Protein 3K6R (pdb70)

CATH classification: 3.30.300.110 (+1 more: 3.40.50.150)

Foldseek 3Di:
DLVVLLVVCCVPDDVVCSVQADPDWADFALETAGEGVVCVVCQLVSVVSCCVVVVHQFYAYDCRHGRHHDQQWGWGAAPNATQTDRNVPFDGPLLNVQLVCLPPAAQAFEEEECCQLNSNNLSCCQSRVHQYEYEHADPRSQVNNVVRCVVSVRPVRYYDHPLQPPPAFQGGQEYEDDADPQLVCLVSVNGNHHFFHKYWGKYKAAPVCVCPDVVSSQVVQVVSQKGKDWDDKDWRDADPPGITTIITIMTMHGD

Secondary structure (DSSP, 8-state):
-HHHHHHHHTTTS-GGGGGGS-S--EEETTEEEE---TTGGGHHHHHHHHHHHHT-SEEEE---EEEE-S--EEEEEETTEEEEEETTT---GGGHHHHH---S--TT-EEE---TTTTTTHHIIIII--EEEEE---HHHHHHHHHHHHHTT-TT--EE--TTT----S-EEEE----SSGGGGHHHHHHHEEEEEEEEEEEEEETT---TTHHHHHHHHHHTT-EEEEEEEEEEEEETTTEEEEEEEEEEE--

Solvent-accessible surface area: 13264 Å² total

Nearest PDB structures (foldseek):
  3k6r-assembly1_A  TM=1.003E+00  e=1.464E-59  Pyrococcus horikoshii
  3a26-assembly1_A  TM=9.898E-01  e=1.234E-51  Pyrococcus horikoshii
  5yac-assembly1_A  TM=8.781E-01  e=3.869E-24  Pyrococcus abyssi GE5
  5gm2-assembly2_J  TM=5.966E-01  e=3.359E-07  Streptomyces blastmyceticus
  3ujc-assembly1_A  TM=6.683E-01  e=6.956E-06  Plasmodium falciparum

Organism: Pyrococcus horikoshii (strain ATCC 700860 / DSM 12428 / JCM 9974 / NBRC 100139 / OT-3) (NCBI:txid70601)

B-factor: mean 31.83, std 13.85, range [4.27, 89.41]

Structure (mmCIF, N/CA/C/O backbone):
data_3K6R
#
_entry.id   3K6R
#
_cell.length_a   51.308
_cell.length_b   54.231
_cell.length_c   58.613
_cell.angle_alpha   90.00
_cell.angle_beta   100.02
_cell.angle_gamma   90.00
#
_symmetry.space_group_name_H-M   'P 1 21 1'
#
loop_
_entity.id
_entity.type
_entity.pdbx_description
1 polymer 'putative transferase PH0793'
2 water water
#
loop_
_atom_site.group_PDB
_atom_site.id
_atom_site.type_symbol
_atom_site.label_atom_id
_atom_site.label_alt_id
_atom_site.label_comp_id
_atom_site.label_asym_id
_atom_site.label_entity_id
_atom_site.label_seq_id
_atom_site.pdbx_PDB_ins_code
_atom_site.Cartn_x
_atom_site.Cartn_y
_atom_site.Cartn_z
_atom_site.occupancy
_atom_site.B_iso_or_equiv
_atom_site.auth_seq_id
_atom_site.auth_comp_id
_atom_site.auth_asym_id
_atom_site.auth_atom_id
_atom_site.pdbx_PDB_model_num
ATOM 1 N N . ILE A 1 6 ? 2.692 29.592 27.881 1.00 89.17 6 ILE A N 1
ATOM 2 C CA . ILE A 1 6 ? 2.432 28.725 29.078 1.00 89.20 6 ILE A CA 1
ATOM 3 C C . ILE A 1 6 ? 3.713 28.266 29.816 1.00 89.08 6 ILE A C 1
ATOM 4 O O . ILE A 1 6 ? 3.629 27.559 30.828 1.00 88.99 6 ILE A O 1
ATOM 9 N N . LYS A 1 7 ? 4.879 28.691 29.314 1.00 88.91 7 LYS A N 1
ATOM 10 C CA . LYS A 1 7 ? 6.181 28.436 29.960 1.00 88.65 7 LYS A CA 1
ATOM 11 C C . LYS A 1 7 ? 6.313 29.080 31.347 1.00 88.60 7 LYS A C 1
ATOM 12 O O . LYS A 1 7 ? 6.926 28.473 32.231 1.00 88.60 7 LYS A O 1
ATOM 18 N N . PRO A 1 8 ? 5.768 30.312 31.541 1.00 88.43 8 PRO A N 1
ATOM 19 C CA . PRO A 1 8 ? 5.768 30.878 32.899 1.00 88.09 8 PRO A CA 1
ATOM 20 C C . PRO A 1 8 ? 4.885 30.086 33.872 1.00 87.77 8 PRO A C 1
ATOM 21 O O . PRO A 1 8 ? 5.299 29.832 35.009 1.00 87.85 8 PRO A O 1
ATOM 25 N N . ARG A 1 9 ? 3.695 29.694 33.407 1.00 87.21 9 ARG A N 1
ATOM 26 C CA . ARG A 1 9 ? 2.679 29.012 34.222 1.00 86.54 9 ARG A CA 1
ATOM 27 C C . ARG A 1 9 ? 3.174 27.705 34.850 1.00 85.91 9 ARG A C 1
ATOM 28 O O . ARG A 1 9 ? 2.732 27.326 35.939 1.00 85.90 9 ARG A O 1
ATOM 36 N N . ILE A 1 10 ? 4.080 27.025 34.148 1.00 85.07 10 ILE A N 1
ATOM 37 C CA . ILE A 1 10 ? 4.739 25.820 34.657 1.00 84.17 10 ILE A CA 1
ATOM 38 C C . ILE A 1 10 ? 5.706 26.170 35.795 1.00 83.77 10 ILE A C 1
ATOM 39 O O . ILE A 1 10 ? 5.647 25.563 36.869 1.00 83.71 10 ILE A O 1
ATOM 44 N N . ARG A 1 11 ? 6.586 27.144 35.550 1.00 83.17 11 ARG A N 1
ATOM 45 C CA . ARG A 1 11 ? 7.575 27.575 36.540 1.00 82.67 11 ARG A CA 1
ATOM 46 C C . ARG A 1 11 ? 6.901 28.093 37.812 1.00 82.39 11 ARG A C 1
ATOM 47 O O . ARG A 1 11 ? 7.337 27.773 38.920 1.00 82.34 11 ARG A O 1
ATOM 55 N N . GLU A 1 12 ? 5.826 28.864 37.637 1.00 82.08 12 GLU A N 1
ATOM 56 C CA . GLU A 1 12 ? 4.996 29.367 38.744 1.00 81.79 12 GLU A CA 1
ATOM 57 C C . GLU A 1 12 ? 4.479 28.261 39.681 1.00 81.17 12 GLU A C 1
ATOM 58 O O . GLU A 1 12 ? 4.555 28.396 40.906 1.00 81.36 12 GLU A O 1
ATOM 64 N N . ILE A 1 13 ? 3.972 27.171 39.103 1.00 80.13 13 ILE A N 1
ATOM 65 C CA . ILE A 1 13 ? 3.508 26.009 39.880 1.00 78.99 13 ILE A CA 1
ATOM 66 C C . ILE A 1 13 ? 4.655 25.250 40.590 1.00 78.28 13 ILE A C 1
ATOM 67 O O . ILE A 1 13 ? 4.505 24.841 41.749 1.00 78.02 13 ILE A O 1
ATOM 72 N N . LEU A 1 14 ? 5.787 25.084 39.901 1.00 77.37 14 LEU A N 1
ATOM 73 C CA . LEU A 1 14 ? 6.927 24.306 40.420 1.00 76.71 14 LEU A CA 1
ATOM 74 C C . LEU A 1 14 ? 7.902 25.061 41.334 1.00 76.34 14 LEU A C 1
ATOM 75 O O . LEU A 1 14 ? 8.701 24.443 42.030 1.00 76.38 14 LEU A O 1
ATOM 80 N N . SER A 1 15 ? 7.846 26.387 41.327 1.00 75.99 15 SER A N 1
ATOM 81 C CA . SER A 1 15 ? 8.688 27.193 42.223 1.00 75.69 15 SER A CA 1
ATOM 82 C C . SER A 1 15 ? 8.141 27.221 43.666 1.00 75.25 15 SER A C 1
ATOM 83 O O . SER A 1 15 ? 8.639 27.960 44.521 1.00 75.26 15 SER A O 1
ATOM 86 N N . LYS A 1 16 ? 7.122 26.405 43.924 1.00 74.68 16 LYS A N 1
ATOM 87 C CA . LYS A 1 16 ? 6.511 26.308 45.246 1.00 74.07 16 LYS A CA 1
ATOM 88 C C . LYS A 1 16 ? 6.719 24.925 45.878 1.00 73.38 16 LYS A C 1
ATOM 89 O O . LYS A 1 16 ? 6.210 24.644 46.971 1.00 73.48 16 LYS A O 1
ATOM 95 N N . GLU A 1 17 ? 7.483 24.077 45.184 1.00 72.22 17 GLU A N 1
ATOM 96 C CA . GLU A 1 17 ? 7.852 22.740 45.678 1.00 71.15 17 GLU A CA 1
ATOM 97 C C . GLU A 1 17 ? 9.273 22.325 45.258 1.00 70.21 17 GLU A C 1
ATOM 98 O O . GLU A 1 17 ? 9.926 21.522 45.937 1.00 70.27 17 GLU A O 1
ATOM 104 N N . LEU A 1 18 ? 9.751 22.888 44.150 1.00 68.77 18 LEU A N 1
ATOM 105 C CA . LEU A 1 18 ? 11.121 22.667 43.703 1.00 67.28 18 LEU A CA 1
ATOM 106 C C . LEU A 1 18 ? 12.116 23.507 44.498 1.00 65.78 18 LEU A C 1
ATOM 107 O O . LEU A 1 18 ? 11.800 24.634 44.893 1.00 65.50 18 LEU A O 1
ATOM 112 N N . PRO A 1 19 ? 13.327 22.960 44.723 1.00 64.27 19 PRO A N 1
ATOM 113 C CA . PRO A 1 19 ? 14.474 23.810 44.986 1.00 63.15 19 PRO A CA 1
ATOM 114 C C . PRO A 1 19 ? 14.491 24.966 43.986 1.00 61.93 19 PRO A C 1
ATOM 115 O O . PRO A 1 19 ? 14.218 24.778 42.797 1.00 61.99 19 PRO A O 1
ATOM 119 N N . GLU A 1 20 ? 14.801 26.153 44.482 1.00 60.57 20 GLU A N 1
ATOM 120 C CA . GLU A 1 20 ? 14.694 27.382 43.707 1.00 59.26 20 GLU A CA 1
ATOM 121 C C . GLU A 1 20 ? 15.743 27.453 42.591 1.00 57.97 20 GLU A C 1
ATOM 122 O O . GLU A 1 20 ? 15.491 28.039 41.536 1.00 58.05 20 GLU A O 1
ATOM 128 N N . GLU A 1 21 ? 16.901 26.831 42.823 1.00 56.34 21 GLU A N 1
ATOM 129 C CA . GLU A 1 21 ? 18.008 26.817 41.856 1.00 54.60 21 GLU A CA 1
ATOM 130 C C . GLU A 1 21 ? 17.768 25.877 40.657 1.00 53.40 21 GLU A C 1
ATOM 131 O O . GLU A 1 21 ? 18.389 26.038 39.595 1.00 53.18 21 GLU A O 1
ATOM 137 N N . LEU A 1 22 ? 16.867 24.906 40.844 1.00 51.51 22 LEU A N 1
ATOM 138 C CA . LEU A 1 22 ? 16.514 23.940 39.799 1.00 49.89 22 LEU A CA 1
ATOM 139 C C . LEU A 1 22 ? 15.402 24.435 38.865 1.00 48.60 22 LEU A C 1
ATOM 140 O O . LEU A 1 22 ? 15.195 23.849 37.799 1.00 48.48 22 LEU A O 1
ATOM 145 N N . VAL A 1 23 ? 14.692 25.498 39.271 1.00 47.06 23 VAL A N 1
ATOM 146 C CA . VAL A 1 23 ? 13.568 26.077 38.494 1.00 45.61 23 VAL A CA 1
ATOM 147 C C . VAL A 1 23 ? 14.063 26.609 37.143 1.00 44.84 23 VAL A C 1
ATOM 148 O O . VAL A 1 23 ? 13.355 26.530 36.128 1.00 44.69 23 VAL A O 1
ATOM 152 N N . LYS A 1 24 ? 15.296 27.118 37.146 1.00 43.48 24 LYS A N 1
ATOM 153 C CA . LYS A 1 24 ? 15.973 27.591 35.941 1.00 42.39 24 LYS A CA 1
ATOM 154 C C . LYS A 1 24 ? 16.441 26.438 35.030 1.00 41.47 24 LYS A C 1
ATOM 155 O O . LYS A 1 24 ? 16.930 26.688 33.913 1.00 41.09 24 LYS A O 1
ATOM 161 N N . LEU A 1 25 ? 16.296 25.194 35.514 1.00 40.27 25 LEU A N 1
ATOM 162 C CA . LEU A 1 25 ? 16.830 24.009 34.834 1.00 39.47 25 LEU A CA 1
ATOM 163 C C . LEU A 1 25 ? 15.721 23.125 34.217 1.00 39.02 25 LEU A C 1
ATOM 164 O O . LEU A 1 25 ? 16.007 22.105 33.566 1.00 38.98 25 LEU A O 1
ATOM 169 N N . LEU A 1 26 ? 14.466 23.537 34.421 1.00 38.22 26 LEU A N 1
ATOM 170 C CA . LEU A 1 26 ? 13.289 22.846 33.879 1.00 37.30 26 LEU A CA 1
ATOM 171 C C . LEU A 1 26 ? 13.303 22.847 32.338 1.00 36.94 26 LEU A C 1
ATOM 172 O O . LEU A 1 26 ? 13.678 23.859 31.717 1.00 36.14 26 LEU A O 1
ATOM 177 N N . PRO A 1 27 ? 12.925 21.705 31.711 1.00 36.34 27 PRO A N 1
ATOM 178 C CA . PRO A 1 27 ? 13.002 21.678 30.244 1.00 36.59 27 PRO A CA 1
ATOM 179 C C . PRO A 1 27 ? 12.242 22.860 29.638 1.00 36.66 27 PRO A C 1
ATOM 180 O O . PRO A 1 27 ? 11.087 23.099 30.000 1.00 36.98 27 PRO A O 1
ATOM 184 N N . LYS A 1 28 ? 12.906 23.619 28.772 1.00 36.62 28 LYS A N 1
ATOM 185 C CA . LYS A 1 28 ? 12.268 24.731 28.059 1.00 36.69 28 LYS A CA 1
ATOM 186 C C . LYS A 1 28 ? 11.784 24.262 26.685 1.00 36.57 28 LYS A C 1
ATOM 187 O O . LYS A 1 28 ? 11.151 25.016 25.933 1.00 36.55 28 LYS A O 1
ATOM 189 N N . ARG A 1 29 ? 12.101 23.010 26.367 1.00 36.14 29 ARG A N 1
ATOM 190 C CA . ARG A 1 29 ? 11.609 22.370 25.157 1.00 35.76 29 ARG A CA 1
ATOM 191 C C . ARG A 1 29 ? 11.199 20.921 25.413 1.00 35.15 29 ARG A C 1
ATOM 192 O O . ARG A 1 29 ? 11.593 20.312 26.406 1.00 34.55 29 ARG A O 1
ATOM 200 N N . TRP A 1 30 ? 10.379 20.398 24.510 1.00 34.66 30 TRP A N 1
ATOM 201 C CA . TRP A 1 30 ? 9.839 19.051 24.626 1.00 33.71 30 TRP A CA 1
ATOM 202 C C . TRP A 1 30 ? 9.307 18.589 23.265 1.00 33.43 30 TRP A C 1
ATOM 203 O O . TRP A 1 30 ? 9.125 19.394 22.343 1.00 32.19 30 TRP A O 1
ATOM 214 N N . VAL A 1 31 ? 9.083 17.286 23.135 1.00 32.80 31 VAL A N 1
ATOM 215 C CA . VAL A 1 31 ? 8.517 16.737 21.908 1.00 32.28 31 VAL A CA 1
ATOM 216 C C . VAL A 1 31 ? 7.129 16.261 22.274 1.00 32.40 31 VAL A C 1
ATOM 217 O O . VAL A 1 31 ? 6.962 15.420 23.171 1.00 31.87 31 VAL A O 1
ATOM 221 N N . ARG A 1 32 ? 6.131 16.851 21.626 1.00 32.24 32 ARG A N 1
ATOM 222 C CA . ARG A 1 32 ? 4.765 16.412 21.813 1.00 32.13 32 ARG A CA 1
ATOM 223 C C . ARG A 1 32 ? 4.315 15.587 20.599 1.00 31.79 32 ARG A C 1
ATOM 224 O O . ARG A 1 32 ? 4.284 16.082 19.481 1.00 30.76 32 ARG A O 1
ATOM 232 N N . ILE A 1 33 ? 3.975 14.323 20.840 1.00 31.25 33 ILE A N 1
ATOM 233 C CA . ILE A 1 33 ? 3.467 13.440 19.800 1.00 30.67 33 ILE A CA 1
ATOM 234 C C . ILE A 1 33 ? 2.044 13.077 20.203 1.00 30.70 33 ILE A C 1
ATOM 235 O O . ILE A 1 33 ? 1.835 12.455 21.250 1.00 29.89 33 ILE A O 1
ATOM 240 N N . GLY A 1 34 ? 1.069 13.501 19.396 1.00 30.26 34 GLY A N 1
ATOM 241 C CA . GLY A 1 34 ? -0.347 13.351 19.743 1.00 31.42 34 GLY A CA 1
ATOM 242 C C . GLY A 1 34 ? -0.650 13.934 21.123 1.00 32.57 34 GLY A C 1
ATOM 243 O O . GLY A 1 34 ? -0.344 15.105 21.390 1.00 32.69 34 GLY A O 1
ATOM 244 N N . ASP A 1 35 ? -1.204 13.094 21.997 1.00 32.86 35 ASP A N 1
ATOM 245 C CA . ASP A 1 35 ? -1.543 13.447 23.383 1.00 34.03 35 ASP A CA 1
ATOM 246 C C . ASP A 1 35 ? -0.485 12.952 24.368 1.00 33.43 35 ASP A C 1
ATOM 247 O O . ASP A 1 35 ? -0.769 12.797 25.556 1.00 33.33 35 ASP A O 1
ATOM 252 N N . VAL A 1 36 ? 0.722 12.702 23.862 1.00 32.85 36 VAL A N 1
ATOM 253 C CA . VAL A 1 36 ? 1.817 12.138 24.655 1.00 31.67 36 VAL A CA 1
ATOM 254 C C . VAL A 1 36 ? 3.030 13.032 24.564 1.00 31.66 36 VAL A C 1
ATOM 255 O O . VAL A 1 36 ? 3.387 13.520 23.493 1.00 31.24 36 VAL A O 1
ATOM 259 N N . LEU A 1 37 ? 3.691 13.224 25.692 1.00 32.02 37 LEU A N 1
ATOM 260 C CA . LEU A 1 37 ? 4.799 14.148 25.753 1.00 32.16 37 LEU A CA 1
ATOM 261 C C . LEU A 1 37 ? 6.115 13.399 25.948 1.00 32.16 37 LEU A C 1
ATOM 262 O O . LEU A 1 37 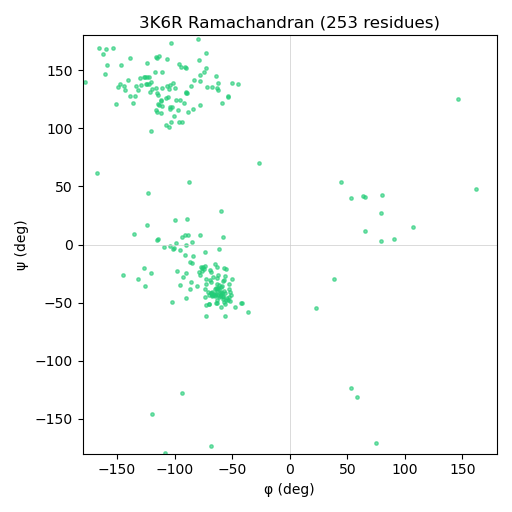? 6.178 12.477 26.731 1.00 31.49 37 LEU A O 1
ATOM 267 N N . LEU A 1 38 ? 7.140 13.765 25.181 1.00 33.13 38 LEU A N 1
ATOM 268 C CA . LEU A 1 38 ? 8.509 13.288 25.403 1.00 34.07 38 LEU A CA 1
ATOM 269 C C . LEU A 1 38 ? 9.284 14.412 26.058 1.00 35.15 38 LEU A C 1
ATOM 270 O O . LEU A 1 38 ? 9.630 15.406 25.412 1.00 34.01 38 LEU A O 1
ATOM 275 N N . LEU A 1 39 ? 9.538 14.260 27.353 1.00 36.21 39 LEU A N 1
ATOM 276 C CA . LEU A 1 39 ? 10.177 15.317 28.131 1.00 37.63 39 LEU A CA 1
ATOM 277 C C . LEU A 1 39 ? 11.667 15.006 28.377 1.00 38.61 39 LEU A C 1
ATOM 278 O O . LEU A 1 39 ? 11.990 13.970 28.970 1.00 38.17 39 LEU A O 1
ATOM 283 N N . PRO A 1 40 ? 12.585 15.871 27.874 1.00 40.03 40 PRO A N 1
ATOM 284 C CA . PRO A 1 40 ? 13.960 15.762 28.386 1.00 40.76 40 PRO A CA 1
ATOM 285 C C . PRO A 1 40 ? 14.095 16.445 29.754 1.00 41.32 40 PRO A C 1
ATOM 286 O O . PRO A 1 40 ? 13.133 17.044 30.245 1.00 41.41 40 PRO A O 1
ATOM 290 N N . LEU A 1 41 ? 15.284 16.357 30.346 1.00 41.83 41 LEU A N 1
ATOM 291 C CA . LEU A 1 41 ? 15.586 16.951 31.664 1.00 41.89 41 LEU A CA 1
ATOM 292 C C . LEU A 1 41 ? 16.198 18.359 31.574 1.00 42.04 41 LEU A C 1
ATOM 293 O O . LEU A 1 41 ? 15.659 19.328 32.122 1.00 41.88 41 LEU A O 1
ATOM 298 N N . PRO A 1 43 ? 19.299 15.549 34.584 1.00 36.48 43 PRO A N 1
ATOM 299 C CA . PRO A 1 43 ? 19.740 14.540 35.541 1.00 36.27 43 PRO A CA 1
ATOM 300 C C . PRO A 1 43 ? 19.627 15.029 36.992 1.00 36.15 43 PRO A C 1
ATOM 301 O O . PRO A 1 43 ? 19.365 14.227 37.894 1.00 36.01 43 PRO A O 1
ATOM 305 N N . GLU A 1 44 ? 19.816 16.333 37.201 1.00 35.87 44 GLU A N 1
ATOM 306 C CA . GLU A 1 44 ? 19.641 16.947 38.518 1.00 35.77 44 GLU A CA 1
ATOM 307 C C . GLU A 1 44 ? 18.167 17.062 38.909 1.00 35.63 44 GLU A C 1
ATOM 308 O O . GLU A 1 44 ? 17.843 17.229 40.095 1.00 35.15 44 GLU A O 1
ATOM 310 N N . LEU A 1 45 ? 17.291 16.973 37.905 1.00 35.16 45 LEU A N 1
ATOM 311 C CA . LEU A 1 45 ? 15.832 16.998 38.088 1.00 34.68 45 LEU A CA 1
ATOM 312 C C . LEU A 1 45 ? 15.239 15.640 38.444 1.00 34.56 45 LEU A C 1
ATOM 313 O O . LEU A 1 45 ? 14.061 15.560 38.796 1.00 33.88 45 LEU A O 1
ATOM 318 N N . GLU A 1 46 ? 16.053 14.584 38.350 1.00 34.83 46 GLU A N 1
ATOM 319 C CA . GLU A 1 46 ? 15.638 13.205 38.696 1.00 35.25 46 GLU A CA 1
ATOM 320 C C . GLU A 1 46 ? 14.773 13.038 39.972 1.00 34.72 46 GLU A C 1
ATOM 321 O O . GLU A 1 46 ? 13.718 12.416 39.887 1.00 34.18 46 GLU A O 1
ATOM 327 N N . PRO A 1 47 ? 15.197 13.623 41.120 1.00 34.20 47 PRO A N 1
ATOM 328 C CA . PRO A 1 47 ? 14.454 13.473 42.376 1.00 34.69 47 PRO A CA 1
ATOM 329 C C . PRO A 1 47 ? 13.032 14.038 42.335 1.00 34.76 47 PRO A C 1
ATOM 330 O O . PRO A 1 47 ? 12.303 13.918 43.342 1.00 34.53 47 PRO A O 1
ATOM 334 N N . TYR A 1 48 ? 12.667 14.668 41.211 1.00 34.58 48 TYR A N 1
ATOM 335 C CA . TYR A 1 48 ? 11.353 15.336 41.043 1.00 34.42 48 TYR A CA 1
ATOM 336 C C . TYR A 1 48 ? 10.707 14.998 39.674 1.00 33.57 48 TYR A C 1
ATOM 337 O O . TYR A 1 48 ? 9.680 15.585 39.277 1.00 32.66 48 TYR A O 1
ATOM 346 N N . LYS A 1 49 ? 11.303 14.048 38.966 1.00 32.31 49 LYS A N 1
ATOM 347 C CA . LYS A 1 49 ? 10.818 13.723 37.603 1.00 32.58 49 LYS A CA 1
ATOM 348 C C . LYS A 1 49 ? 9.300 13.461 37.559 1.00 33.02 49 LYS A C 1
ATOM 349 O O . LYS A 1 49 ? 8.615 13.974 36.660 1.00 33.71 49 LYS A O 1
ATOM 355 N N . HIS A 1 50 ? 8.777 12.702 38.528 1.00 32.20 50 HIS A N 1
ATOM 356 C CA . HIS A 1 50 ? 7.364 12.349 38.502 1.00 32.91 50 HIS A CA 1
ATOM 357 C C . HIS A 1 50 ? 6.497 13.598 38.795 1.00 33.12 50 HIS A C 1
ATOM 358 O O . HIS A 1 50 ? 5.572 13.942 38.026 1.00 32.42 50 HIS A O 1
ATOM 365 N N . ARG A 1 51 ? 6.826 14.292 39.884 1.00 32.62 51 ARG A N 1
ATOM 366 C CA . ARG A 1 51 ? 6.197 15.573 40.180 1.00 33.19 51 ARG A CA 1
ATOM 367 C C . ARG A 1 51 ? 6.278 16.508 38.980 1.00 32.58 51 ARG A C 1
ATOM 368 O O . ARG A 1 51 ? 5.266 17.123 38.615 1.00 31.68 51 ARG A O 1
ATOM 376 N N . ILE A 1 52 ? 7.477 16.627 38.400 1.00 32.18 52 ILE A N 1
ATOM 377 C CA . ILE A 1 52 ? 7.685 17.486 37.232 1.00 32.82 52 ILE A CA 1
ATOM 378 C C . ILE A 1 52 ? 6.737 17.100 36.095 1.00 33.02 52 ILE A C 1
ATOM 379 O O . ILE A 1 52 ? 5.904 17.911 35.701 1.00 33.10 52 ILE A O 1
ATOM 384 N N . ALA A 1 53 ? 6.846 15.868 35.593 1.00 33.49 53 ALA A N 1
ATOM 385 C CA . ALA A 1 53 ? 6.048 15.444 34.428 1.00 33.81 53 ALA A CA 1
ATOM 386 C C . ALA A 1 53 ? 4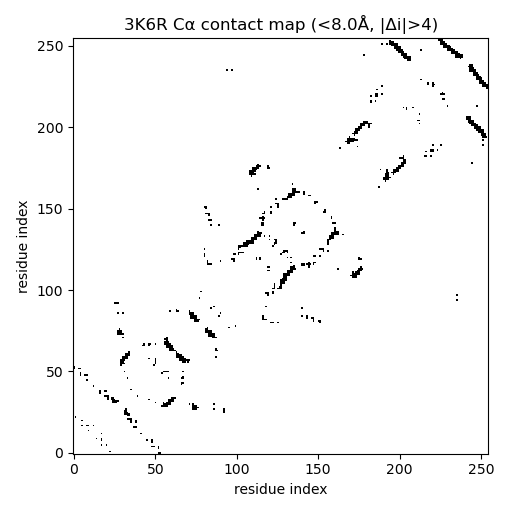.537 15.707 34.659 1.00 34.38 53 ALA A C 1
ATOM 387 O O . ALA A 1 53 ? 3.803 16.085 33.735 1.00 34.32 53 ALA A O 1
ATOM 389 N N . GLU A 1 54 ? 4.112 15.557 35.910 1.00 34.16 54 GLU A N 1
ATOM 390 C CA . GLU A 1 54 ? 2.711 15.726 36.302 1.00 34.32 54 GLU A CA 1
ATOM 391 C C . GLU A 1 54 ? 2.181 17.144 36.052 1.00 33.88 54 GLU A C 1
ATOM 392 O O . GLU A 1 54 ? 1.017 17.318 35.668 1.00 33.70 54 GLU A O 1
ATOM 398 N N . VAL A 1 55 ? 3.024 18.149 36.273 1.00 33.02 55 VAL A N 1
ATOM 399 C CA . VAL A 1 55 ? 2.598 19.534 36.049 1.00 32.88 55 VAL A CA 1
ATOM 400 C C . VAL A 1 55 ? 2.657 19.920 34.557 1.00 32.84 55 VAL A C 1
ATOM 401 O O . VAL A 1 55 ? 1.812 20.690 34.073 1.00 32.57 55 VAL A O 1
ATOM 405 N N . TYR A 1 56 ? 3.655 19.400 33.837 1.00 32.31 56 TYR A N 1
ATOM 406 C CA . TYR A 1 56 ? 3.737 19.618 32.381 1.00 32.42 56 TYR A CA 1
ATOM 407 C C . TYR A 1 56 ? 2.471 19.048 31.719 1.00 32.62 56 TYR A C 1
ATOM 408 O O . TYR A 1 56 ? 1.883 19.678 30.844 1.00 32.50 56 TYR A O 1
ATOM 417 N N . ALA A 1 57 ? 2.039 17.886 32.191 1.00 33.32 57 ALA A N 1
ATOM 418 C CA . ALA A 1 57 ? 0.817 17.232 31.701 1.00 34.67 57 ALA A CA 1
ATOM 419 C C . ALA A 1 57 ? -0.473 18.001 32.026 1.00 35.34 57 ALA A C 1
ATOM 420 O O . ALA A 1 57 ? -1.353 18.129 31.181 1.00 35.76 57 ALA A O 1
ATOM 422 N N . GLU A 1 58 ? -0.567 18.503 33.251 1.00 36.51 58 GLU A N 1
ATOM 423 C CA . GLU A 1 58 ? -1.697 19.319 33.704 1.00 37.81 58 GLU A CA 1
ATOM 424 C C . GLU A 1 58 ? -1.846 20.598 32.839 1.00 37.98 58 GLU A C 1
ATOM 425 O O . GLU A 1 58 ? -2.912 20.849 32.258 1.00 38.37 58 GLU A O 1
ATOM 431 N N . VAL A 1 59 ? -0.771 21.375 32.716 1.00 37.94 59 VAL A N 1
ATOM 432 C CA . VAL A 1 59 ? -0.805 22.624 31.935 1.00 38.18 59 VAL A CA 1
ATOM 433 C C . VAL A 1 59 ? -0.905 22.404 30.412 1.00 37.99 59 VAL A C 1
ATOM 434 O O . VAL A 1 59 ? -1.639 23.119 29.726 1.00 38.05 59 VAL A O 1
ATOM 438 N N . LEU A 1 60 ? -0.171 21.417 29.892 1.00 37.74 60 LEU A N 1
ATOM 439 C CA . LEU A 1 60 ? -0.120 21.171 28.451 1.00 37.48 60 LEU A CA 1
ATOM 440 C C . LEU A 1 60 ? -1.373 20.441 27.951 1.00 37.35 60 LEU A C 1
ATOM 441 O O . LEU A 1 60 ? -1.755 20.573 26.782 1.00 37.06 60 LEU A O 1
ATOM 446 N N . GLY A 1 61 ? -1.999 19.682 28.853 1.00 37.26 61 GLY A N 1
ATOM 447 C CA . GLY A 1 61 ? -3.177 18.877 28.539 1.00 36.94 61 GLY A CA 1
ATOM 448 C C . GLY A 1 61 ? -2.867 17.552 27.852 1.00 36.77 61 GLY A C 1
ATOM 449 O O . GLY A 1 61 ? -3.563 17.168 26.903 1.00 37.21 61 GLY A O 1
ATOM 450 N N . VAL A 1 62 ? -1.831 16.846 28.318 1.00 36.17 62 VAL A N 1
ATOM 451 C CA . VAL A 1 62 ? -1.500 15.496 27.787 1.00 34.93 62 VAL A CA 1
ATOM 452 C C . VAL A 1 62 ? -1.861 14.381 28.769 1.00 34.78 62 VAL A C 1
ATOM 453 O O . VAL A 1 62 ? -1.990 14.617 29.970 1.00 34.90 62 VAL A O 1
ATOM 457 N N . LYS A 1 63 ? -2.004 13.160 28.262 1.00 34.12 63 LYS A N 1
ATOM 458 C CA . LYS A 1 63 ? -2.352 12.017 29.116 1.00 33.30 63 LYS A CA 1
ATOM 459 C C . LYS A 1 63 ? -1.130 11.301 29.691 1.00 32.89 63 LYS A C 1
ATOM 460 O O . LYS A 1 63 ? -1.218 10.664 30.735 1.00 33.20 63 LYS A O 1
ATOM 466 N N . THR A 1 64 ? 0.013 11.406 29.021 1.00 32.42 64 THR A N 1
ATOM 467 C CA . THR A 1 64 ? 1.196 10.616 29.399 1.00 31.53 64 THR A CA 1
ATOM 468 C C . THR A 1 64 ? 2.454 11.398 29.133 1.00 31.48 64 THR A C 1
ATOM 469 O O . THR A 1 64 ? 2.472 12.255 28.250 1.00 31.90 64 THR A O 1
ATOM 473 N N . VAL A 1 65 ? 3.511 11.062 29.870 1.00 31.51 65 VAL A N 1
ATOM 474 C CA . VAL A 1 65 ? 4.828 11.659 29.708 1.00 32.01 65 VAL A CA 1
ATOM 475 C C . VAL A 1 65 ? 5.891 10.572 29.811 1.00 32.55 65 VAL A C 1
ATOM 476 O O . VAL A 1 65 ? 5.905 9.816 30.768 1.00 32.15 65 VAL A O 1
ATOM 480 N N . LEU A 1 66 ? 6.774 10.509 28.817 1.00 33.32 66 LEU A N 1
ATOM 481 C CA . LEU A 1 66 ? 7.916 9.594 28.786 1.00 34.97 66 LEU A CA 1
ATOM 482 C C . LEU A 1 66 ? 9.206 10.391 28.793 1.00 36.81 66 LEU A C 1
ATOM 483 O O . LEU A 1 66 ? 9.210 11.580 28.431 1.00 36.96 66 LEU A O 1
ATOM 488 N N . ARG A 1 67 ? 10.303 9.728 29.158 1.00 39.10 67 ARG A N 1
ATOM 489 C CA . ARG A 1 67 ? 11.607 10.363 29.179 1.00 41.57 67 ARG A CA 1
ATOM 490 C C . ARG A 1 67 ? 12.440 9.932 27.987 1.00 42.70 67 ARG A C 1
ATOM 491 O O . ARG A 1 67 ? 12.487 8.740 27.640 1.00 43.19 67 ARG A O 1
ATOM 499 N N . LYS A 1 68 ? 13.123 10.908 27.392 1.00 43.82 68 LYS A N 1
ATOM 500 C CA . LYS A 1 68 ? 13.853 10.704 26.145 1.00 45.00 68 LYS A CA 1
ATOM 501 C C . LYS A 1 68 ? 15.135 9.879 26.313 1.00 45.72 68 LYS A C 1
ATOM 502 O O . LYS A 1 68 ? 15.252 8.802 25.717 1.00 46.27 68 LYS A O 1
ATOM 504 N N . GLY A 1 69 ? 16.076 10.388 27.113 1.00 45.97 69 GLY A N 1
ATOM 505 C CA . GLY A 1 69 ? 17.399 9.778 27.317 1.00 46.20 69 GLY A CA 1
ATOM 506 C C . GLY A 1 69 ? 17.941 8.849 26.239 1.00 46.53 69 GLY A C 1
ATOM 507 O O . GLY A 1 69 ? 18.358 9.280 25.153 1.00 47.00 69 GLY A O 1
ATOM 508 N N . TYR A 1 80 ? 11.827 3.907 25.998 1.00 48.27 80 TYR A N 1
ATOM 509 C CA . TYR A 1 80 ? 11.426 5.138 26.667 1.00 48.15 80 TYR A CA 1
ATOM 510 C C . TYR A 1 80 ? 10.908 4.833 28.068 1.00 48.18 80 TYR A C 1
ATOM 511 O O . TYR A 1 80 ? 10.251 3.805 28.279 1.00 48.35 80 TYR A O 1
ATOM 513 N N . GLU A 1 81 ? 11.193 5.735 29.010 1.00 47.51 81 GLU A N 1
ATOM 514 C CA . GLU A 1 81 ? 10.870 5.534 30.417 1.00 47.06 81 GLU A CA 1
ATOM 515 C C . GLU A 1 81 ? 9.571 6.258 30.776 1.00 46.34 81 GLU A C 1
ATOM 516 O O . GLU A 1 81 ? 9.448 7.469 30.555 1.00 46.09 81 GLU A O 1
ATOM 522 N N . LEU A 1 82 ? 8.605 5.513 31.320 1.00 45.07 82 LEU A N 1
ATOM 523 C CA . LEU A 1 82 ? 7.333 6.084 31.768 1.00 43.99 82 LEU A CA 1
ATOM 524 C C . LEU A 1 82 ? 7.563 7.006 32.973 1.00 43.30 82 LEU A C 1
ATOM 525 O O . LEU A 1 82 ? 8.313 6.655 33.876 1.00 43.07 82 LEU A O 1
ATOM 530 N N . LEU A 1 83 ? 6.935 8.182 32.966 1.00 42.27 83 LEU A N 1
ATOM 531 C CA . LEU A 1 83 ? 7.094 9.164 34.040 1.00 41.49 83 LEU A CA 1
ATOM 532 C C . LEU A 1 83 ? 5.766 9.594 34.618 1.00 41.06 83 LEU A C 1
ATOM 533 O O . LEU A 1 83 ? 5.665 9.851 35.809 1.00 41.50 83 LEU A O 1
ATOM 538 N N . TYR A 1 84 ? 4.754 9.692 33.766 1.00 40.20 84 TYR A N 1
ATOM 539 C CA . TYR A 1 84 ? 3.420 10.096 34.189 1.00 39.23 84 TYR A CA 1
ATOM 540 C C . TYR A 1 84 ? 2.426 9.365 33.301 1.00 38.39 84 TYR A C 1
ATOM 541 O O . TYR A 1 84 ? 2.629 9.268 32.088 1.00 38.44 84 TYR A O 1
ATOM 550 N N . GLY A 1 85 ? 1.358 8.862 33.901 1.00 36.59 85 GLY A N 1
ATOM 551 C CA . GLY A 1 85 ? 0.314 8.168 33.168 1.00 36.33 85 GLY A CA 1
ATOM 552 C C . GLY A 1 85 ? 0.714 6.762 32.738 1.00 35.81 85 GLY A C 1
ATOM 553 O O . GLY A 1 85 ? 1.755 6.243 33.140 1.00 35.34 85 GLY A O 1
ATOM 554 N N . SER A 1 86 ? -0.114 6.148 31.905 1.00 35.44 86 SER A N 1
ATOM 555 C CA . SER A 1 86 ? 0.100 4.760 31.528 1.00 35.81 86 SER A CA 1
ATOM 556 C C . SER A 1 86 ? 0.002 4.522 30.026 1.00 35.53 86 SER A C 1
ATOM 557 O O . SER A 1 86 ? 0.657 3.627 29.503 1.00 36.03 86 SER A O 1
ATOM 560 N N . ASP A 1 87 ? -0.808 5.323 29.340 1.00 34.96 87 ASP A N 1
ATOM 561 C CA . ASP A 1 87 ? -1.147 5.075 27.944 1.00 34.69 87 ASP A CA 1
ATOM 562 C C . ASP A 1 87 ? -0.142 5.728 26.961 1.00 33.80 87 ASP A C 1
ATOM 563 O O . ASP A 1 87 ? -0.042 6.963 26.876 1.00 33.64 87 ASP A O 1
ATOM 568 N N . THR A 1 88 ? 0.584 4.887 26.222 1.00 32.08 88 THR A N 1
ATOM 569 C CA . THR A 1 88 ? 1.599 5.352 25.259 1.00 30.56 88 THR A CA 1
ATOM 570 C C . THR A 1 88 ? 1.091 5.334 23.802 1.00 29.71 88 THR A C 1
ATOM 571 O O . THR A 1 88 ? 1.799 5.743 22.890 1.00 28.82 88 THR A O 1
ATOM 575 N N . VAL A 1 89 ? -0.136 4.861 23.599 1.00 28.69 89 VAL A N 1
ATOM 576 C CA . VAL A 1 89 ? -0.766 4.864 22.281 1.00 28.36 89 VAL A CA 1
ATOM 577 C C . VAL A 1 89 ? -1.545 6.161 22.066 1.00 28.91 89 VAL A C 1
ATOM 578 O O . VAL A 1 89 ? -2.355 6.552 22.915 1.00 28.17 89 VAL A O 1
ATOM 582 N N . THR A 1 90 ? -1.298 6.805 20.921 1.00 28.52 90 THR A N 1
ATOM 583 C CA . THR A 1 90 ? -1.900 8.093 20.593 1.00 28.87 90 THR A CA 1
ATOM 584 C C . THR A 1 90 ? -1.973 8.245 19.064 1.00 29.25 90 THR A C 1
ATOM 585 O O . THR A 1 90 ? -1.358 7.458 18.317 1.00 28.49 90 THR A O 1
ATOM 589 N N . VAL A 1 91 ? -2.709 9.265 18.620 1.00 28.81 91 VAL A N 1
ATOM 590 C CA . VAL A 1 91 ? -2.774 9.665 17.218 1.00 27.83 91 VAL A CA 1
ATOM 591 C C . VAL A 1 91 ? -2.178 11.049 17.047 1.00 27.60 91 VAL A C 1
ATOM 592 O O . VAL A 1 91 ? -2.718 12.022 17.571 1.00 27.82 91 VAL A O 1
ATOM 596 N N . HIS A 1 92 ? -1.048 11.135 16.337 1.00 26.84 92 HIS A N 1
ATOM 597 C CA . HIS A 1 92 ? -0.420 12.415 16.022 1.00 26.08 92 HIS A CA 1
ATOM 598 C C . HIS A 1 92 ? -0.977 12.931 14.710 1.00 25.56 92 HIS A C 1
ATOM 599 O O . HIS A 1 92 ? -1.010 12.181 13.731 1.00 25.91 92 HIS A O 1
ATOM 606 N N . VAL A 1 93 ? -1.398 14.203 14.684 1.00 24.43 93 VAL A N 1
ATOM 607 C CA . VAL A 1 93 ? -1.958 14.827 13.462 1.00 23.62 93 VAL A CA 1
ATOM 608 C C . VAL A 1 93 ? -0.950 15.824 12.874 1.00 22.96 93 VAL A C 1
ATOM 609 O O . VAL A 1 93 ? -0.498 16.713 13.571 1.00 21.74 93 VAL A O 1
ATOM 613 N N . GLU A 1 94 ? -0.608 15.671 11.595 1.00 22.18 94 GLU A N 1
ATOM 614 C CA . GLU A 1 94 ? 0.433 16.508 10.995 1.00 21.95 94 GLU A CA 1
ATOM 615 C C . GLU A 1 94 ? 0.161 16.665 9.520 1.00 20.97 94 GLU A C 1
ATOM 616 O O . GLU A 1 94 ? 0.071 15.677 8.772 1.00 21.00 94 GLU A O 1
ATOM 622 N N . ASN A 1 95 ? 0.002 17.915 9.109 1.00 19.42 95 ASN A N 1
ATOM 623 C CA . ASN A 1 95 ? -0.373 18.242 7.743 1.00 18.78 95 ASN A CA 1
ATOM 624 C C . ASN A 1 95 ? -1.639 17.505 7.312 1.00 18.69 95 ASN A C 1
ATOM 625 O O . ASN A 1 95 ? -1.744 17.027 6.181 1.00 18.67 95 ASN A O 1
ATOM 630 N N . GLY A 1 96 ? -2.604 17.405 8.219 1.00 18.71 96 GLY A N 1
ATOM 631 C CA . GLY A 1 96 ? -3.839 16.739 7.885 1.00 20.56 96 GLY A CA 1
ATOM 632 C C . GLY A 1 96 ? -3.756 15.217 7.925 1.00 21.62 96 GLY A C 1
ATOM 633 O O . GLY A 1 96 ? -4.741 14.559 7.615 1.00 22.16 96 GLY A O 1
ATOM 634 N N . ILE A 1 97 ? -2.604 14.648 8.311 1.00 21.43 97 ILE A N 1
ATOM 635 C CA . ILE A 1 97 ? -2.440 13.179 8.267 1.00 21.12 97 ILE A CA 1
ATOM 636 C C . ILE A 1 97 ? -2.488 12.652 9.671 1.00 20.77 97 ILE A C 1
ATOM 637 O O . ILE A 1 97 ? -1.888 13.219 10.564 1.00 20.49 97 ILE A O 1
ATOM 642 N N . LYS A 1 98 ? -3.208 11.555 9.849 1.00 21.16 98 LYS A N 1
ATOM 643 C CA . LYS A 1 98 ? -3.285 10.875 11.125 1.00 22.14 98 LYS A CA 1
ATOM 644 C C . LYS A 1 98 ? -2.267 9.734 11.205 1.00 21.33 98 LYS A C 1
ATOM 645 O O . LYS A 1 98 ? -2.262 8.822 10.367 1.00 20.44 98 LYS A O 1
ATOM 651 N N . TYR A 1 99 ? -1.432 9.808 12.235 1.00 20.95 99 TYR A N 1
ATOM 652 C CA . TYR A 1 99 ? -0.437 8.786 12.539 1.00 20.23 99 TYR A CA 1
ATOM 653 C C . TYR A 1 99 ? -0.686 8.228 13.923 1.00 19.28 99 TYR A C 1
ATOM 654 O O . TYR A 1 99 ? -0.308 8.834 14.909 1.00 18.54 99 TYR A O 1
ATOM 663 N N . LYS A 1 100 ? -1.364 7.085 14.002 1.00 19.21 100 LYS A N 1
ATOM 664 C CA . LYS A 1 100 ? -1.475 6.407 15.276 1.00 18.45 100 LYS A CA 1
ATOM 665 C C . LYS A 1 100 ? -0.211 5.569 15.474 1.00 18.76 100 LYS A C 1
ATOM 666 O O . LYS A 1 100 ? 0.273 4.946 14.521 1.00 17.37 100 LYS A O 1
ATOM 672 N N . LEU A 1 101 ? 0.291 5.520 16.706 1.00 19.10 101 LEU A N 1
ATOM 673 C CA . LEU A 1 101 ? 1.470 4.709 17.012 1.00 20.22 101 LEU A CA 1
ATOM 674 C C . LEU A 1 101 ? 1.546 4.406 18.510 1.00 20.27 101 LEU A C 1
ATOM 675 O O . LEU A 1 101 ? 0.807 5.004 19.320 1.00 20.89 101 LEU A O 1
ATOM 680 N N . ASP A 1 102 ? 2.430 3.481 18.881 1.00 19.73 102 ASP A N 1
ATOM 681 C CA . ASP A 1 102 ? 2.842 3.336 20.278 1.00 20.14 102 ASP A CA 1
ATOM 682 C C . ASP A 1 102 ? 4.129 4.170 20.469 1.00 21.21 102 ASP A C 1
ATOM 683 O O . ASP A 1 102 ? 5.212 3.775 20.011 1.00 20.91 102 ASP A O 1
ATOM 688 N N . VAL A 1 103 ? 3.990 5.322 21.127 1.00 22.07 103 VAL A N 1
ATOM 689 C CA . VAL A 1 103 ? 5.103 6.266 21.328 1.00 23.82 103 VAL A CA 1
ATOM 690 C C . VAL A 1 103 ? 6.297 5.614 22.049 1.00 23.72 103 VAL A C 1
ATOM 691 O O . VAL A 1 103 ? 7.440 5.962 21.771 1.00 23.91 103 VAL A O 1
ATOM 695 N N . ALA A 1 104 ? 6.040 4.637 22.920 1.00 23.38 104 ALA A N 1
ATOM 696 C CA . ALA A 1 104 ? 7.117 4.042 23.706 1.00 23.12 104 ALA A CA 1
ATOM 697 C C . ALA A 1 104 ? 7.926 3.080 22.872 1.00 23.50 104 ALA A C 1
ATOM 698 O O . ALA A 1 104 ? 9.047 2.726 23.247 1.00 24.24 104 ALA A O 1
ATOM 700 N N . LYS A 1 105 ? 7.349 2.623 21.762 1.00 22.97 105 LYS A N 1
ATOM 701 C CA . LYS A 1 105 ? 7.892 1.473 21.047 1.00 22.87 105 LYS A CA 1
ATOM 702 C C . LYS A 1 105 ? 8.295 1.754 19.607 1.00 22.36 105 LYS A C 1
ATOM 703 O O . LYS A 1 105 ? 9.138 1.046 19.053 1.00 22.17 105 LYS A O 1
ATOM 709 N N . ILE A 1 106 ? 7.684 2.771 19.010 1.00 21.38 106 ILE A N 1
ATOM 710 C CA . ILE A 1 106 ? 7.858 3.063 17.597 1.00 21.42 106 ILE A CA 1
ATOM 711 C C . ILE A 1 106 ? 8.452 4.461 17.415 1.00 22.16 106 ILE A C 1
ATOM 712 O O . ILE A 1 106 ? 7.961 5.419 17.978 1.00 22.08 106 ILE A O 1
ATOM 725 N N . PHE A 1 108 ? 9.136 7.962 15.831 1.00 23.50 108 PHE A N 1
ATOM 726 C CA . PHE A 1 108 ? 8.512 9.022 15.027 1.00 23.80 108 PHE A CA 1
ATOM 727 C C . PHE A 1 108 ? 9.071 10.361 15.509 1.00 24.67 108 PHE A C 1
ATOM 728 O O . PHE A 1 108 ? 9.032 10.637 16.718 1.00 24.26 108 PHE A O 1
ATOM 736 N N . SER A 1 109 ? 9.624 11.162 14.585 1.00 25.06 109 SER A N 1
ATOM 737 C CA . SER A 1 109 ? 10.134 12.513 14.922 1.00 25.76 109 SER A CA 1
ATOM 738 C C . SER A 1 109 ? 9.262 13.580 14.269 1.00 26.03 109 SER A C 1
ATOM 739 O O . SER A 1 109 ? 9.257 13.695 13.027 1.00 25.02 109 SER A O 1
ATOM 742 N N . PRO A 1 110 ? 8.526 14.368 15.092 1.00 26.91 110 PRO A N 1
ATOM 743 C CA . PRO A 1 110 ? 7.834 15.560 14.596 1.00 27.67 110 PRO A CA 1
ATOM 744 C C . PRO A 1 110 ? 8.819 16.500 13.901 1.00 29.25 110 PRO A C 1
ATOM 745 O O . PRO A 1 110 ? 8.402 17.299 13.056 1.00 29.96 110 PRO A O 1
ATOM 749 N N . ALA A 1 111 ? 10.113 16.364 14.212 1.00 30.22 111 ALA A N 1
ATOM 750 C CA . ALA A 1 111 ? 11.156 17.209 13.605 1.00 31.45 111 ALA A CA 1
ATOM 751 C C . ALA A 1 111 ? 11.391 16.955 12.114 1.00 32.03 111 ALA A C 1
ATOM 752 O O . ALA A 1 111 ? 11.916 17.832 11.415 1.00 32.51 111 ALA A O 1
ATOM 754 N N . ASN A 1 112 ? 11.042 15.755 11.645 1.00 31.10 112 ASN A N 1
ATOM 755 C CA . ASN A 1 112 ? 11.178 15.401 10.245 1.00 30.90 112 ASN A CA 1
ATOM 756 C C . ASN A 1 112 ? 9.928 15.761 9.428 1.00 29.95 112 ASN A C 1
ATOM 757 O O . ASN A 1 112 ? 9.722 15.206 8.359 1.00 31.07 112 ASN A O 1
ATOM 762 N N . VAL A 1 113 ? 9.121 16.696 9.927 1.00 28.96 113 VAL A N 1
ATOM 763 C CA . VAL A 1 113 ? 7.899 17.179 9.258 1.00 28.02 113 VAL A CA 1
ATOM 764 C C . VAL A 1 113 ? 8.138 17.641 7.806 1.00 26.99 113 VAL A C 1
ATOM 765 O O . VAL A 1 113 ? 7.317 17.365 6.921 1.00 26.47 113 VAL A O 1
ATOM 769 N N . LYS A 1 114 ? 9.269 18.296 7.550 1.00 25.18 114 LYS A N 1
ATOM 770 C CA . LYS A 1 114 ? 9.515 18.845 6.220 1.00 24.87 114 LYS A CA 1
ATOM 771 C C . LYS A 1 114 ? 9.549 17.755 5.151 1.00 23.43 114 L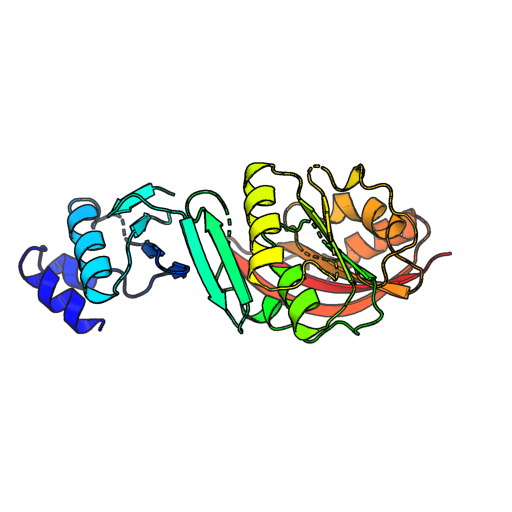YS A C 1
ATOM 772 O O . LYS A 1 114 ? 9.092 17.957 4.033 1.00 23.20 114 LYS A O 1
ATOM 778 N N . GLU A 1 115 ? 10.122 16.609 5.482 1.00 22.72 115 GLU A N 1
ATOM 779 C CA . GLU A 1 115 ? 10.216 15.561 4.506 1.00 22.37 115 GLU A CA 1
ATOM 780 C C . GLU A 1 115 ? 8.821 14.912 4.262 1.00 22.58 115 GLU A C 1
ATOM 781 O O . GLU A 1 115 ? 8.524 14.545 3.142 1.00 22.87 115 GLU A O 1
ATOM 787 N N . ARG A 1 116 ? 7.960 14.818 5.281 1.00 21.85 116 ARG A N 1
ATOM 788 C CA . ARG A 1 116 ? 6.600 14.270 5.084 1.00 21.94 116 ARG A CA 1
ATOM 789 C C . ARG A 1 116 ? 5.654 15.236 4.321 1.00 21.46 116 ARG A C 1
ATOM 790 O O . ARG A 1 116 ? 4.763 14.781 3.577 1.00 19.23 116 ARG A O 1
ATOM 798 N N . VAL A 1 117 ? 5.890 16.541 4.472 1.00 20.90 117 VAL A N 1
ATOM 799 C CA . VAL A 1 117 ? 5.206 17.562 3.684 1.00 22.07 117 VAL A CA 1
ATOM 800 C C . VAL A 1 117 ? 5.700 17.433 2.229 1.00 21.77 117 VAL A C 1
ATOM 801 O O . VAL A 1 117 ? 4.912 17.478 1.300 1.00 21.53 117 VAL A O 1
ATOM 805 N N . ARG A 1 118 ? 7.004 17.223 2.045 1.00 21.57 118 ARG A N 1
ATOM 806 C CA . ARG A 1 118 ? 7.567 17.065 0.687 1.00 20.95 118 ARG A CA 1
ATOM 807 C C . ARG A 1 118 ? 6.920 15.867 -0.009 1.00 20.37 118 ARG A C 1
ATOM 808 O O . ARG A 1 118 ? 6.521 15.954 -1.172 1.00 18.42 118 ARG A O 1
ATOM 824 N N . ALA A 1 120 ? 4.038 14.694 0.414 1.00 20.22 120 ALA A N 1
ATOM 825 C CA . ALA A 1 120 ? 2.685 15.102 0.037 1.00 21.26 120 ALA A CA 1
ATOM 826 C C . ALA A 1 120 ? 2.615 15.709 -1.374 1.00 21.79 120 ALA A C 1
ATOM 827 O O . ALA A 1 120 ? 1.617 15.523 -2.066 1.00 21.92 120 ALA A O 1
ATOM 829 N N . LYS A 1 121 ? 3.702 16.347 -1.812 1.00 22.23 121 LYS A N 1
ATOM 830 C CA . LYS A 1 121 ? 3.737 17.092 -3.090 1.00 23.07 121 LYS A CA 1
ATOM 831 C C . LYS A 1 121 ? 4.416 16.379 -4.264 1.00 23.92 121 LYS A C 1
ATOM 832 O O . LYS A 1 121 ? 4.414 16.926 -5.363 1.00 25.09 121 LYS A O 1
ATOM 838 N N . VAL A 1 122 ? 4.996 15.190 -4.065 1.00 24.17 122 VAL A N 1
ATOM 839 C CA . VAL A 1 122 ? 5.819 14.579 -5.141 1.00 25.73 122 VAL A CA 1
ATOM 840 C C . VAL A 1 122 ? 5.135 13.733 -6.198 1.00 25.95 122 VAL A C 1
ATOM 841 O O . VAL A 1 122 ? 5.548 13.762 -7.345 1.00 25.76 122 VAL A O 1
ATOM 845 N N . ALA A 1 123 ? 4.139 12.948 -5.806 1.00 27.01 123 ALA A N 1
ATOM 846 C CA . ALA A 1 123 ? 3.650 11.887 -6.681 1.00 28.61 123 ALA A CA 1
ATOM 847 C C . ALA A 1 123 ? 2.506 12.332 -7.590 1.00 30.02 123 ALA A C 1
ATOM 848 O O . ALA A 1 123 ? 1.762 13.249 -7.247 1.00 30.44 123 ALA A O 1
ATOM 850 N N . LYS A 1 124 ? 2.377 11.687 -8.750 1.00 31.46 124 LYS A N 1
ATOM 851 C CA . LYS A 1 124 ? 1.187 11.862 -9.598 1.00 32.78 124 LYS A CA 1
ATOM 852 C C . LYS A 1 124 ? 0.164 10.729 -9.342 1.00 32.73 124 LYS A C 1
ATOM 853 O O . LYS A 1 124 ? 0.542 9.662 -8.875 1.00 32.17 124 LYS A O 1
ATOM 859 N N . PRO A 1 125 ? -1.142 10.967 -9.612 1.00 33.00 125 PRO A N 1
ATOM 860 C CA . PRO A 1 125 ? -2.143 9.977 -9.157 1.00 32.58 125 PRO A CA 1
ATOM 861 C C . PRO A 1 125 ? -2.104 8.619 -9.887 1.00 32.01 125 PRO A C 1
ATOM 862 O O . PRO A 1 125 ? -2.589 7.626 -9.330 1.00 32.45 125 PRO A O 1
ATOM 866 N N . ASP A 1 126 ? -1.548 8.571 -11.101 1.00 30.94 126 ASP A N 1
ATOM 867 C CA . ASP A 1 126 ? -1.407 7.304 -11.847 1.00 30.25 126 ASP A CA 1
ATOM 868 C C . ASP A 1 126 ? -0.139 6.492 -11.492 1.00 29.43 126 ASP A C 1
ATOM 869 O O . ASP A 1 126 ? 0.118 5.436 -12.072 1.00 28.43 126 ASP A O 1
ATOM 874 N N . GLU A 1 127 ? 0.650 6.982 -10.538 1.00 27.99 127 GLU A N 1
ATOM 875 C CA . GLU A 1 127 ? 1.857 6.255 -10.118 1.00 27.37 127 GLU A CA 1
ATOM 876 C C . GLU A 1 127 ? 1.548 5.039 -9.264 1.00 26.18 127 GLU A C 1
ATOM 877 O O . GLU A 1 127 ? 0.560 5.020 -8.548 1.00 25.87 127 GLU A O 1
ATOM 883 N N . LEU A 1 128 ? 2.387 4.012 -9.366 1.00 25.26 128 LEU A N 1
ATOM 884 C CA . LEU A 1 128 ? 2.440 2.973 -8.341 1.00 23.95 128 LEU A CA 1
ATOM 885 C C . LEU A 1 128 ? 3.683 3.183 -7.474 1.00 23.11 128 LEU A C 1
ATOM 886 O O . LEU A 1 128 ? 4.821 3.076 -7.952 1.00 22.83 128 LEU A O 1
ATOM 891 N N . VAL A 1 129 ? 3.460 3.464 -6.193 1.00 21.76 129 VAL A N 1
ATOM 892 C CA . VAL A 1 129 ? 4.547 3.716 -5.265 1.00 21.08 129 VAL A CA 1
ATOM 893 C C . VAL A 1 129 ? 4.765 2.503 -4.345 1.00 21.09 129 VAL A C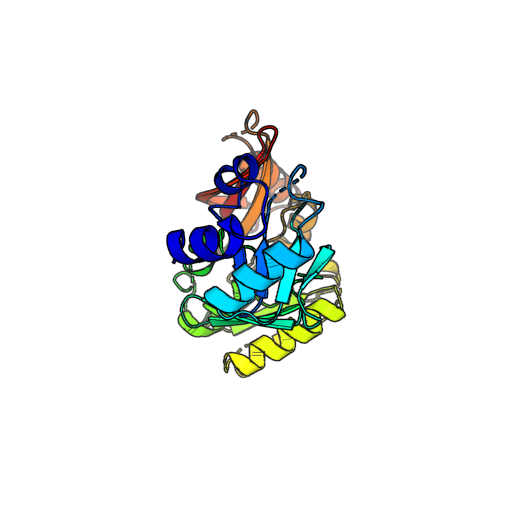 1
ATOM 894 O O . VAL A 1 129 ? 3.803 1.951 -3.816 1.00 21.60 129 VAL A O 1
ATOM 898 N N . VAL A 1 130 ? 6.026 2.090 -4.164 1.00 19.86 130 VAL A N 1
ATOM 899 C CA . VAL A 1 130 ? 6.356 0.993 -3.218 1.00 19.37 130 VAL A CA 1
ATOM 900 C C . VAL A 1 130 ? 7.196 1.556 -2.077 1.00 19.48 130 VAL A C 1
ATOM 901 O O . VAL A 1 130 ? 8.264 2.165 -2.300 1.00 18.24 130 VAL A O 1
ATOM 905 N N . ASP A 1 131 ? 6.690 1.403 -0.861 1.00 18.53 131 ASP A N 1
ATOM 906 C CA . ASP A 1 131 ? 7.408 1.867 0.313 1.00 18.94 131 ASP A CA 1
ATOM 907 C C . ASP A 1 131 ? 7.996 0.615 0.942 1.00 19.67 131 ASP A C 1
ATOM 908 O O . ASP A 1 131 ? 7.247 -0.252 1.452 1.00 19.79 131 ASP A O 1
ATOM 921 N N . PHE A 1 133 ? 10.107 0.334 3.507 1.00 18.36 133 PHE A N 1
ATOM 922 C CA . PHE A 1 133 ? 10.299 0.349 4.956 1.00 18.35 133 PHE A CA 1
ATOM 923 C C . PHE A 1 133 ? 9.179 1.230 5.508 1.00 18.76 133 PHE A C 1
ATOM 924 O O . PHE A 1 133 ? 9.442 2.366 5.997 1.00 17.88 133 PHE A O 1
ATOM 932 N N . ALA A 1 134 ? 7.940 0.737 5.440 1.00 18.43 134 ALA A N 1
ATOM 933 C CA . ALA A 1 134 ? 6.764 1.624 5.668 1.00 18.60 134 ALA A CA 1
ATOM 934 C C . ALA A 1 134 ? 6.608 2.176 7.087 1.00 19.32 134 ALA A C 1
ATOM 935 O O . ALA A 1 134 ? 6.000 3.270 7.285 1.00 19.74 134 ALA A O 1
ATOM 937 N N . GLY A 1 135 ? 7.105 1.441 8.087 1.00 17.38 135 GLY A N 1
ATOM 938 C CA . GLY A 1 135 ? 6.835 1.845 9.484 1.00 17.90 135 GLY A CA 1
ATOM 939 C C . GLY A 1 135 ? 5.319 1.893 9.729 1.00 18.84 135 GLY A C 1
ATOM 940 O O . GLY A 1 135 ? 4.578 0.974 9.350 1.00 19.20 135 GLY A O 1
ATOM 941 N N . ILE A 1 136 ? 4.841 2.978 10.316 1.00 19.50 136 ILE A N 1
ATOM 942 C CA . ILE A 1 136 ? 3.403 3.172 10.499 1.00 21.07 136 ILE A CA 1
ATOM 943 C C . ILE A 1 136 ? 2.766 3.934 9.319 1.00 21.29 136 ILE A C 1
ATOM 944 O O . ILE A 1 136 ? 1.614 4.272 9.388 1.00 20.94 136 ILE A O 1
ATOM 949 N N . GLY A 1 137 ? 3.526 4.167 8.248 1.00 22.58 137 GLY A N 1
ATOM 950 C CA . GLY A 1 137 ? 3.060 4.908 7.061 1.00 22.40 137 GLY A CA 1
ATOM 951 C C . GLY A 1 137 ? 3.678 6.317 6.959 1.00 23.30 137 GLY A C 1
ATOM 952 O O . GLY A 1 137 ? 3.191 7.167 6.194 1.00 22.45 137 GLY A O 1
ATOM 953 N N . HIS A 1 138 ? 4.734 6.550 7.735 1.00 23.65 138 HIS A N 1
ATOM 954 C CA . HIS A 1 138 ? 5.434 7.857 7.821 1.00 25.38 138 HIS A CA 1
ATOM 955 C C . HIS A 1 138 ? 5.504 8.600 6.477 1.00 24.86 138 HIS A C 1
ATOM 956 O O . HIS A 1 138 ? 5.058 9.748 6.370 1.00 25.60 138 HIS A O 1
ATOM 963 N N . LEU A 1 139 ? 6.095 7.951 5.470 1.00 24.12 139 LEU A N 1
ATOM 964 C CA . LEU A 1 139 ? 6.376 8.595 4.167 1.00 23.21 139 LEU A CA 1
ATOM 965 C C . LEU A 1 139 ? 5.338 8.285 3.116 1.00 22.83 139 LEU A C 1
ATOM 966 O O . LEU A 1 139 ? 5.213 9.024 2.147 1.00 22.41 139 LEU A O 1
ATOM 971 N N . SER A 1 140 ? 4.612 7.170 3.282 1.00 21.84 140 SER A N 1
ATOM 972 C CA . SER A 1 140 ? 3.651 6.736 2.258 1.00 22.26 140 SER A CA 1
ATOM 973 C C . SER A 1 140 ? 2.210 7.251 2.490 1.00 21.66 140 SER A C 1
ATOM 974 O O . SER A 1 140 ? 1.476 7.424 1.536 1.00 21.28 140 SER A O 1
ATOM 977 N N . LEU A 1 141 ? 1.808 7.511 3.732 1.00 21.02 141 LEU A N 1
ATOM 978 C CA . LEU A 1 141 ? 0.476 8.087 3.931 1.00 21.31 141 LEU A CA 1
ATOM 979 C C . LEU A 1 141 ? 0.262 9.459 3.221 1.00 21.33 141 LEU A C 1
ATOM 980 O O . LEU A 1 141 ? -0.797 9.651 2.625 1.00 21.96 141 LEU A O 1
ATOM 985 N N . PRO A 1 142 ? 1.244 10.399 3.276 1.00 20.85 142 PRO A N 1
ATOM 986 C CA . PRO A 1 142 ? 1.079 11.694 2.524 1.00 21.36 142 PRO A CA 1
ATOM 987 C C . PRO A 1 142 ? 0.948 11.508 0.997 1.00 21.48 142 PRO A C 1
ATOM 988 O O . PRO A 1 142 ? 0.221 12.249 0.319 1.00 21.77 142 PRO A O 1
ATOM 992 N N . ILE A 1 143 ? 1.652 10.526 0.469 1.00 20.79 143 ILE A N 1
ATOM 993 C CA . ILE A 1 143 ? 1.525 10.143 -0.931 1.00 21.49 143 ILE A CA 1
ATOM 994 C C . ILE A 1 143 ? 0.119 9.617 -1.227 1.00 21.70 143 ILE A C 1
ATOM 995 O O . ILE A 1 143 ? -0.524 10.081 -2.174 1.00 21.41 143 ILE A O 1
ATOM 1000 N N . ALA A 1 144 ? -0.381 8.675 -0.422 1.00 21.30 144 ALA A N 1
ATOM 1001 C CA . ALA A 1 144 ? -1.720 8.139 -0.705 1.00 21.66 144 ALA A CA 1
ATOM 1002 C C . ALA A 1 144 ? -2.813 9.236 -0.563 1.00 21.25 144 ALA A C 1
ATOM 1003 O O . ALA A 1 144 ? -3.686 9.365 -1.416 1.00 22.60 144 ALA A O 1
ATOM 1005 N N . VAL A 1 145 ? -2.712 10.056 0.475 1.00 21.07 145 VAL A N 1
ATOM 1006 C CA . VAL A 1 145 ? -3.713 11.095 0.760 1.00 20.68 145 VAL A CA 1
ATOM 1007 C C . VAL A 1 145 ? -3.697 12.295 -0.183 1.00 21.13 145 VAL A C 1
ATOM 1008 O O . VAL A 1 145 ? -4.753 12.703 -0.667 1.00 21.93 145 VAL A O 1
ATOM 1012 N N . TYR A 1 146 ? -2.532 12.910 -0.374 1.00 21.04 146 TYR A N 1
ATOM 1013 C CA . TYR A 1 146 ? -2.439 14.118 -1.179 1.00 21.47 146 TYR A CA 1
ATOM 1014 C C . TYR A 1 146 ? -2.171 13.826 -2.656 1.00 23.26 146 TYR A C 1
ATOM 1015 O O . TYR A 1 146 ? -2.821 14.396 -3.544 1.00 22.02 146 TYR A O 1
ATOM 1024 N N . GLY A 1 147 ? -1.209 12.931 -2.913 1.00 24.72 147 GLY A N 1
ATOM 1025 C CA . GLY A 1 147 ? -0.807 12.607 -4.279 1.00 26.96 147 GLY A CA 1
ATOM 1026 C C . GLY A 1 147 ? -1.814 11.703 -4.975 1.00 28.82 147 GLY A C 1
ATOM 1027 O O . GLY A 1 147 ? -1.827 11.631 -6.202 1.00 29.40 147 GLY A O 1
ATOM 1028 N N . LYS A 1 148 ? -2.652 11.016 -4.193 1.00 29.72 148 LYS A N 1
ATOM 1029 C CA . LYS A 1 148 ? -3.674 10.100 -4.725 1.00 30.71 148 LYS A CA 1
ATOM 1030 C C . LYS A 1 148 ? -3.141 8.836 -5.454 1.00 30.67 148 LYS A C 1
ATOM 1031 O O . LYS A 1 148 ? -3.897 8.117 -6.118 1.00 30.83 148 LYS A O 1
ATOM 1037 N N . ALA A 1 149 ? -1.852 8.555 -5.335 1.00 29.89 149 ALA A N 1
ATOM 1038 C CA . ALA A 1 149 ? -1.267 7.444 -6.097 1.00 29.10 149 ALA A CA 1
ATOM 1039 C C . ALA A 1 149 ? -1.712 6.085 -5.519 1.00 28.37 149 ALA A C 1
ATOM 1040 O O . ALA A 1 149 ? -2.227 6.008 -4.391 1.00 27.82 149 ALA A O 1
ATOM 1042 N N . LYS A 1 150 ? -1.515 5.010 -6.274 1.00 27.34 150 LYS A N 1
ATOM 1043 C CA . LYS A 1 150 ? -1.600 3.686 -5.652 1.00 26.69 150 LYS A CA 1
ATOM 1044 C C . LYS A 1 150 ? -0.293 3.421 -4.890 1.00 25.89 150 LYS A C 1
ATOM 1045 O O . LYS A 1 150 ? 0.788 3.785 -5.373 1.00 25.80 150 LYS A O 1
ATOM 1051 N N . VAL A 1 151 ? -0.384 2.801 -3.706 1.00 24.42 151 VAL A N 1
ATOM 1052 C CA . VAL A 1 151 ? 0.791 2.562 -2.843 1.00 23.13 151 VAL A CA 1
ATOM 1053 C C . VAL A 1 151 ? 0.813 1.123 -2.323 1.00 22.83 151 VAL A C 1
ATOM 1054 O O . VAL A 1 151 ? -0.205 0.611 -1.873 1.00 22.45 151 VAL A O 1
ATOM 1058 N N . ILE A 1 152 ? 1.990 0.494 -2.352 1.00 22.21 152 ILE A N 1
ATOM 1059 C CA . ILE A 1 152 ? 2.204 -0.759 -1.647 1.00 21.26 152 ILE A CA 1
ATOM 1060 C C . ILE A 1 152 ? 3.206 -0.537 -0.529 1.00 21.40 152 ILE A C 1
ATOM 1061 O O . ILE A 1 152 ? 4.373 -0.156 -0.768 1.00 20.68 152 ILE A O 1
ATOM 1066 N N . ALA A 1 153 ? 2.771 -0.796 0.704 1.00 20.56 153 ALA A N 1
ATOM 1067 C CA . ALA A 1 153 ? 3.605 -0.508 1.869 1.00 20.23 153 ALA A CA 1
ATOM 1068 C C . ALA A 1 153 ? 4.030 -1.833 2.537 1.00 20.67 153 ALA A C 1
ATOM 1069 O O . ALA A 1 153 ? 3.172 -2.682 2.878 1.00 20.38 153 ALA A O 1
ATOM 1071 N N . ILE A 1 154 ? 5.345 -2.011 2.694 1.00 19.49 154 ILE A N 1
ATOM 1072 C CA . ILE A 1 154 ? 5.909 -3.219 3.280 1.00 19.06 154 ILE A CA 1
ATOM 1073 C C . ILE A 1 154 ? 6.527 -2.858 4.641 1.00 20.63 154 ILE A C 1
ATOM 1074 O O . ILE A 1 154 ? 7.412 -1.970 4.732 1.00 20.60 154 ILE A O 1
ATOM 1079 N N . GLU A 1 155 ? 6.071 -3.546 5.688 1.00 19.76 155 GLU A N 1
ATOM 1080 C CA . GLU A 1 155 ? 6.619 -3.367 7.028 1.00 21.07 155 GLU A CA 1
ATOM 1081 C C . GLU A 1 155 ? 6.821 -4.721 7.698 1.00 21.55 155 GLU A C 1
ATOM 1082 O O . GLU A 1 155 ? 5.869 -5.510 7.880 1.00 21.85 155 GLU A O 1
ATOM 1088 N N . LYS A 1 156 ? 8.070 -4.968 8.074 1.00 22.00 156 LYS A N 1
ATOM 1089 C CA . LYS A 1 156 ? 8.528 -6.269 8.600 1.00 22.65 156 LYS A CA 1
ATOM 1090 C C . LYS A 1 156 ? 8.054 -6.535 10.037 1.00 22.59 156 LYS A C 1
ATOM 1091 O O . LYS A 1 156 ? 7.694 -7.660 10.366 1.00 23.12 156 LYS A O 1
ATOM 1097 N N . ASP A 1 157 ? 8.036 -5.510 10.879 1.00 22.26 157 ASP A N 1
ATOM 1098 C CA . ASP A 1 157 ? 7.685 -5.704 12.298 1.00 23.23 157 ASP A CA 1
ATOM 1099 C C . ASP A 1 157 ? 6.156 -5.842 12.529 1.00 22.56 157 ASP A C 1
ATOM 1100 O O . ASP A 1 157 ? 5.409 -4.914 12.191 1.00 21.89 157 ASP A O 1
ATOM 1105 N N . PRO A 1 158 ? 5.692 -6.993 13.092 1.00 23.12 158 PRO A N 1
ATOM 1106 C CA . PRO A 1 158 ? 4.253 -7.236 13.349 1.00 23.21 158 PRO A CA 1
ATOM 1107 C C . PRO A 1 158 ? 3.537 -6.125 14.144 1.00 23.59 158 PRO A C 1
ATOM 1108 O O . PRO A 1 158 ? 2.426 -5.731 13.761 1.00 24.13 158 PRO A O 1
ATOM 1112 N N . TYR A 1 159 ? 4.146 -5.632 15.232 1.00 23.10 159 TYR A N 1
ATOM 1113 C CA . TYR A 1 159 ? 3.470 -4.627 16.075 1.00 23.25 159 TYR A CA 1
ATOM 1114 C C . TYR A 1 159 ? 3.309 -3.312 15.325 1.00 23.00 159 TYR A C 1
ATOM 1115 O O . TYR A 1 159 ? 2.246 -2.697 15.363 1.00 24.26 159 TYR A O 1
ATOM 1124 N N . THR A 1 160 ? 4.369 -2.890 14.638 1.00 22.97 160 THR A N 1
ATOM 1125 C CA . THR A 1 160 ? 4.386 -1.670 13.801 1.00 21.35 160 THR A CA 1
ATOM 1126 C C . THR A 1 160 ? 3.388 -1.772 12.650 1.00 21.06 160 THR A C 1
ATOM 1127 O O . THR A 1 160 ? 2.644 -0.819 12.362 1.00 19.93 160 THR A O 1
ATOM 1131 N N . PHE A 1 161 ? 3.357 -2.941 12.018 1.00 20.54 161 PHE A N 1
ATOM 1132 C CA . PHE A 1 161 ? 2.376 -3.263 10.973 1.00 20.77 161 PHE A CA 1
ATOM 1133 C C . PHE A 1 161 ? 0.920 -3.011 11.394 1.00 20.99 161 PHE A C 1
ATOM 1134 O O . PHE A 1 161 ? 0.149 -2.498 10.599 1.00 19.90 161 PHE A O 1
ATOM 1142 N N . LYS A 1 162 ? 0.549 -3.354 12.633 1.00 21.92 162 LYS A N 1
ATOM 1143 C CA . LYS A 1 162 ? -0.831 -3.124 13.112 1.00 22.44 162 LYS A CA 1
ATOM 1144 C C . LYS A 1 162 ? -1.207 -1.636 13.020 1.00 22.02 162 LYS A C 1
ATOM 1145 O O . LYS A 1 162 ? -2.288 -1.303 12.545 1.00 22.39 162 LYS A O 1
ATOM 1151 N N . PHE A 1 163 ? -0.322 -0.748 13.481 1.00 20.49 163 PHE A N 1
ATOM 1152 C CA . PHE A 1 163 ? -0.511 0.695 13.281 1.00 20.22 163 PHE A CA 1
ATOM 1153 C C . PHE A 1 163 ? -0.538 1.149 11.822 1.00 20.05 163 PHE A C 1
ATOM 1154 O O . PHE A 1 163 ? -1.432 1.915 11.437 1.00 21.11 163 PHE A O 1
ATOM 1162 N N . LEU A 1 164 ? 0.392 0.667 11.004 1.00 19.48 164 LEU A N 1
ATOM 1163 C CA . LEU A 1 164 ? 0.316 0.901 9.550 1.00 19.35 164 LEU A CA 1
ATOM 1164 C C . LEU A 1 164 ? -1.088 0.602 9.012 1.00 20.93 164 LEU A C 1
ATOM 1165 O O . LEU A 1 164 ? -1.703 1.457 8.356 1.00 20.80 164 LEU A O 1
ATOM 1170 N N . VAL A 1 165 ? -1.584 -0.601 9.298 1.00 20.92 165 VAL A N 1
ATOM 1171 C CA . VAL A 1 165 ? -2.942 -0.989 8.881 1.00 22.96 165 VAL A CA 1
ATOM 1172 C C . VAL A 1 165 ? -4.032 -0.035 9.394 1.00 22.70 165 VAL A C 1
ATOM 1173 O O . VAL A 1 165 ? -4.843 0.450 8.601 1.00 22.32 165 VAL A O 1
ATOM 1177 N N . GLU A 1 166 ? -4.027 0.248 10.705 1.00 23.98 166 GLU A N 1
ATOM 1178 C CA . GLU A 1 166 ? -4.948 1.210 11.309 1.00 24.43 166 GLU A CA 1
ATOM 1179 C C . GLU A 1 166 ? -4.851 2.612 10.659 1.00 24.35 166 GLU A C 1
ATOM 1180 O O . GLU A 1 166 ? -5.875 3.285 10.471 1.00 24.03 166 GLU A O 1
ATOM 1186 N N . ASN A 1 167 ? -3.629 3.065 10.339 1.00 23.42 167 ASN A N 1
ATOM 1187 C CA . ASN A 1 167 ? -3.467 4.373 9.704 1.00 23.44 167 ASN A CA 1
ATOM 1188 C C . ASN A 1 167 ? -4.004 4.462 8.272 1.00 23.59 167 ASN A C 1
ATOM 1189 O O . ASN A 1 167 ? -4.466 5.517 7.848 1.00 23.92 167 ASN A O 1
ATOM 1194 N N . ILE A 1 168 ? -3.936 3.359 7.542 1.00 23.39 168 ILE A N 1
ATOM 1195 C CA . ILE A 1 168 ? -4.537 3.282 6.209 1.00 24.87 168 ILE A CA 1
ATOM 1196 C C . ILE A 1 168 ? -6.062 3.527 6.305 1.00 25.60 168 ILE A C 1
ATOM 1197 O O . ILE A 1 168 ? -6.622 4.337 5.553 1.00 25.47 168 ILE A O 1
ATOM 1202 N N . HIS A 1 169 ? -6.701 2.894 7.284 1.00 25.82 169 HIS A N 1
ATOM 1203 C CA . HIS A 1 169 ? -8.119 3.149 7.557 1.00 27.71 169 HIS A CA 1
ATOM 1204 C C . HIS A 1 169 ? -8.436 4.529 8.117 1.00 27.51 169 HIS A C 1
ATOM 1205 O O . HIS A 1 169 ? -9.423 5.121 7.683 1.00 28.21 169 HIS A O 1
ATOM 1212 N N . LEU A 1 170 ? -7.621 5.043 9.054 1.00 26.86 170 LEU A N 1
ATOM 1213 C CA . LEU A 1 170 ? -7.878 6.363 9.649 1.00 27.05 170 LEU A CA 1
ATOM 1214 C C . LEU A 1 170 ? -7.802 7.491 8.629 1.00 26.77 170 LEU A C 1
ATOM 1215 O O . LEU A 1 170 ? -8.454 8.521 8.796 1.00 26.77 170 LEU A O 1
ATOM 1220 N N . ASN A 1 171 ? -6.985 7.295 7.592 1.00 25.75 171 ASN A N 1
ATOM 1221 C CA . ASN A 1 171 ? -6.724 8.319 6.585 1.00 25.46 171 ASN A CA 1
ATOM 1222 C C . ASN A 1 171 ? -7.551 8.129 5.311 1.00 25.64 171 ASN A C 1
ATOM 1223 O O . ASN A 1 171 ? -7.422 8.889 4.340 1.00 24.94 171 ASN A O 1
ATOM 1228 N N . LYS A 1 172 ? -8.386 7.095 5.329 1.00 25.58 172 LYS A N 1
ATOM 1229 C CA . LYS A 1 172 ? -9.380 6.851 4.290 1.00 27.02 172 LYS A CA 1
ATOM 1230 C C . LYS A 1 172 ? -8.752 6.525 2.936 1.00 26.61 172 LYS A C 1
ATOM 1231 O O . LYS A 1 172 ? -9.229 6.958 1.886 1.00 26.64 172 LYS A O 1
ATOM 1237 N N . VAL A 1 173 ? -7.697 5.717 2.968 1.00 26.11 173 VAL A N 1
ATOM 1238 C CA . VAL A 1 173 ? -6.983 5.397 1.732 1.00 26.24 173 VAL A CA 1
ATOM 1239 C C . VAL A 1 173 ? -6.892 3.918 1.461 1.00 26.57 173 VAL A C 1
ATOM 1240 O O . VAL A 1 173 ? -6.085 3.467 0.624 1.00 26.58 173 VAL A O 1
ATOM 1244 N N . GLU A 1 174 ? -7.743 3.167 2.148 1.00 27.34 174 GLU A N 1
ATOM 1245 C CA . GLU A 1 174 ? -7.833 1.713 1.950 1.00 28.84 174 GLU A CA 1
ATOM 1246 C C . GLU A 1 174 ? -8.140 1.320 0.505 1.00 28.78 174 GLU A C 1
ATOM 1247 O O . GLU A 1 174 ? -7.851 0.200 0.112 1.00 28.97 174 GLU A O 1
ATOM 1253 N N . ASP A 1 175 ? -8.693 2.247 -0.282 1.00 29.08 175 ASP A N 1
ATOM 1254 C CA . ASP A 1 175 ? -8.959 1.980 -1.695 1.00 29.75 175 ASP A CA 1
ATOM 1255 C C . ASP A 1 175 ? -7.712 2.023 -2.575 1.00 29.45 175 ASP A C 1
ATOM 1256 O O . ASP A 1 175 ? -7.693 1.436 -3.648 1.00 29.69 175 ASP A O 1
ATOM 1261 N N . ARG A 1 176 ? -6.667 2.718 -2.137 1.00 29.10 176 ARG A N 1
ATOM 1262 C CA . ARG A 1 176 ? -5.477 2.832 -2.983 1.00 28.53 176 ARG A CA 1
ATOM 1263 C C . ARG A 1 176 ? -4.161 2.336 -2.337 1.00 27.84 176 ARG A C 1
ATOM 1264 O O . ARG A 1 176 ? -3.105 2.353 -2.977 1.00 26.88 176 ARG A O 1
ATOM 1280 N N . SER A 1 178 ? -2.120 -0.609 -0.080 1.00 27.70 178 SER A N 1
ATOM 1281 C CA . SER A 1 178 ? -2.056 -1.997 0.396 1.00 27.77 178 SE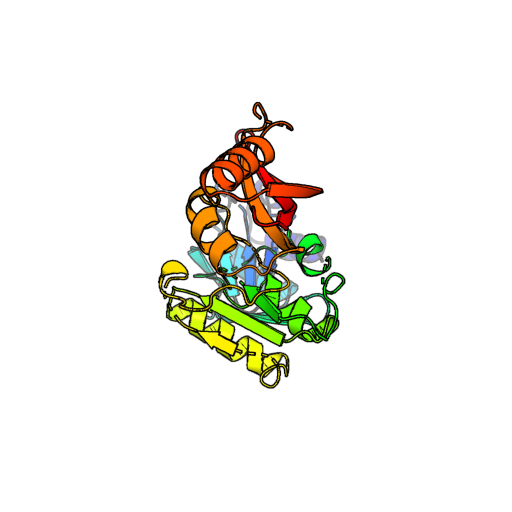R A CA 1
ATOM 1282 C C . SER A 1 178 ? -0.855 -2.133 1.295 1.00 26.62 178 SER A C 1
ATOM 1283 O O . SER A 1 178 ? 0.193 -1.567 1.000 1.00 27.66 178 SER A O 1
ATOM 1286 N N . ALA A 1 179 ? -1.011 -2.881 2.381 1.00 24.66 179 ALA A N 1
ATOM 1287 C CA . ALA A 1 179 ? 0.081 -3.130 3.302 1.00 23.19 179 ALA A CA 1
ATOM 1288 C C . ALA A 1 179 ? 0.358 -4.633 3.423 1.00 22.96 179 ALA A C 1
ATOM 1289 O O . ALA A 1 179 ? -0.572 -5.434 3.449 1.00 22.59 179 ALA A O 1
ATOM 1291 N N . TYR A 1 180 ? 1.636 -5.000 3.489 1.00 22.02 180 TYR A N 1
ATOM 1292 C CA . TYR A 1 180 ? 2.035 -6.382 3.669 1.00 21.30 180 TYR A CA 1
ATOM 1293 C C . TYR A 1 180 ? 3.022 -6.426 4.810 1.00 22.75 180 TYR A C 1
ATOM 1294 O O . TYR A 1 180 ? 3.935 -5.561 4.906 1.00 21.28 180 TYR A O 1
ATOM 1303 N N . ASN A 1 181 ? 2.833 -7.429 5.668 1.00 22.84 181 ASN A N 1
ATOM 1304 C CA . ASN A 1 181 ? 3.718 -7.690 6.792 1.00 24.12 181 ASN A CA 1
ATOM 1305 C C . ASN A 1 181 ? 4.746 -8.766 6.407 1.00 24.46 181 ASN A C 1
ATOM 1306 O O . ASN A 1 181 ? 4.505 -9.957 6.593 1.00 24.64 181 ASN A O 1
ATOM 1319 N N . ASP A 1 183 ? 9.360 -9.236 5.287 1.00 23.86 183 ASP A N 1
ATOM 1320 C CA . ASP A 1 183 ? 10.663 -8.682 4.929 1.00 24.90 183 ASP A CA 1
ATOM 1321 C C . ASP A 1 183 ? 10.613 -8.143 3.479 1.00 24.53 183 ASP A C 1
ATOM 1322 O O . ASP A 1 183 ? 10.090 -8.825 2.604 1.00 24.33 183 ASP A O 1
ATOM 1327 N N . ASN A 1 184 ? 11.159 -6.950 3.214 1.00 23.62 184 ASN A N 1
ATOM 1328 C CA . ASN A 1 184 ? 11.068 -6.391 1.855 1.00 24.40 184 ASN A CA 1
ATOM 1329 C C . ASN A 1 184 ? 11.777 -7.212 0.773 1.00 24.18 184 ASN A C 1
ATOM 1330 O O . ASN A 1 184 ? 11.480 -7.072 -0.408 1.00 23.98 184 ASN A O 1
ATOM 1335 N N . ARG A 1 185 ? 12.699 -8.075 1.179 1.00 23.75 185 ARG A N 1
ATOM 1336 C CA . ARG A 1 185 ? 13.364 -8.953 0.213 1.00 25.05 185 ARG A CA 1
ATOM 1337 C C . ARG A 1 185 ? 12.500 -10.125 -0.267 1.00 24.86 185 ARG A C 1
ATOM 1338 O O . ARG A 1 185 ? 12.765 -10.691 -1.311 1.00 25.96 185 ARG A O 1
ATOM 1346 N N . ASP A 1 186 ? 11.456 -10.462 0.473 1.00 24.73 186 ASP A N 1
ATOM 1347 C CA . ASP A 1 186 ? 10.540 -11.527 0.059 1.00 24.66 186 ASP A CA 1
ATOM 1348 C C . ASP A 1 186 ? 9.398 -10.942 -0.750 1.00 23.57 186 ASP A C 1
ATOM 1349 O O . ASP A 1 186 ? 8.602 -11.671 -1.286 1.00 22.78 186 ASP A O 1
ATOM 1354 N N . PHE A 1 187 ? 9.286 -9.616 -0.804 1.00 23.13 187 PHE A N 1
ATOM 1355 C CA . PHE A 1 187 ? 8.282 -8.993 -1.676 1.00 22.28 187 PHE A CA 1
ATOM 1356 C C . PHE A 1 187 ? 8.551 -9.431 -3.124 1.00 21.96 187 PHE A C 1
ATOM 1357 O O . PHE A 1 187 ? 9.637 -9.217 -3.622 1.00 21.29 187 PHE A O 1
ATOM 1365 N N . PRO A 1 188 ? 7.567 -10.071 -3.795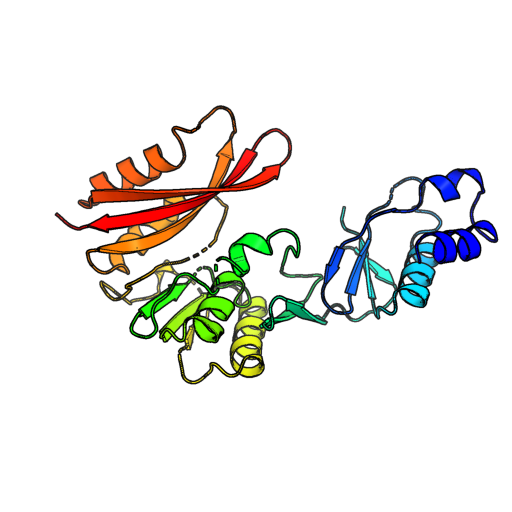 1.00 22.10 188 PRO A N 1
ATOM 1366 C CA . PRO A 1 188 ? 7.893 -10.633 -5.112 1.00 21.64 188 PRO A CA 1
ATOM 1367 C C . PRO A 1 188 ? 7.661 -9.692 -6.290 1.00 22.44 188 PRO A C 1
ATOM 1368 O O . PRO A 1 188 ? 7.908 -10.082 -7.421 1.00 22.99 188 PRO A O 1
ATOM 1372 N N . GLY A 1 189 ? 7.178 -8.471 -6.049 1.00 22.63 189 GLY A N 1
ATOM 1373 C CA . GLY A 1 189 ? 6.961 -7.518 -7.138 1.00 22.91 189 GLY A CA 1
ATOM 1374 C C . GLY A 1 189 ? 8.258 -7.149 -7.870 1.00 23.02 189 GLY A C 1
ATOM 1375 O O . GLY A 1 189 ? 9.290 -6.852 -7.239 1.00 22.89 189 GLY A O 1
ATOM 1376 N N . GLU A 1 190 ? 8.195 -7.187 -9.197 1.00 22.31 190 GLU A N 1
ATOM 1377 C CA . GLU A 1 190 ? 9.331 -6.963 -10.045 1.00 23.13 190 GLU A CA 1
ATOM 1378 C C . GLU A 1 190 ? 8.961 -6.012 -11.177 1.00 22.74 190 GLU A C 1
ATOM 1379 O O . GLU A 1 190 ? 7.982 -6.253 -11.888 1.00 22.43 190 GLU A O 1
ATOM 1385 N N . ASN A 1 191 ? 9.736 -4.938 -11.370 1.00 21.54 191 ASN A N 1
ATOM 1386 C CA . ASN A 1 191 ? 9.545 -4.099 -12.556 1.00 21.67 191 ASN A CA 1
ATOM 1387 C C . ASN A 1 191 ? 8.152 -3.443 -12.532 1.00 21.00 191 ASN A C 1
ATOM 1388 O O . ASN A 1 191 ? 7.464 -3.343 -13.539 1.00 19.88 191 ASN A O 1
ATOM 1393 N N . ILE A 1 192 ? 7.744 -2.967 -11.365 1.00 20.32 192 ILE A N 1
ATOM 1394 C CA . ILE A 1 192 ? 6.393 -2.432 -11.244 1.00 21.48 192 ILE A CA 1
ATOM 1395 C C . ILE A 1 192 ? 6.307 -1.019 -10.672 1.00 21.13 192 ILE A C 1
ATOM 1396 O O . ILE A 1 192 ? 5.287 -0.364 -10.856 1.00 22.13 192 ILE A O 1
ATOM 1401 N N . ALA A 1 193 ? 7.337 -0.552 -9.960 1.00 20.38 193 ALA A N 1
ATOM 1402 C CA . ALA A 1 193 ? 7.197 0.719 -9.236 1.00 19.94 193 ALA A CA 1
ATOM 1403 C C . ALA A 1 193 ? 7.599 1.914 -10.083 1.00 19.69 193 ALA A C 1
ATOM 1404 O O . ALA A 1 193 ? 8.677 1.910 -10.682 1.00 20.83 193 ALA A O 1
ATOM 1406 N N . ASP A 1 194 ? 6.742 2.937 -10.120 1.00 19.28 194 ASP A N 1
ATOM 1407 C CA . ASP A 1 194 ? 7.128 4.246 -10.668 1.00 19.79 194 ASP A CA 1
ATOM 1408 C C . ASP A 1 194 ? 7.946 5.032 -9.653 1.00 19.43 194 ASP A C 1
ATOM 1409 O O . ASP A 1 194 ? 8.734 5.938 -10.023 1.00 19.59 194 ASP A O 1
ATOM 1414 N N . ARG A 1 195 ? 7.766 4.702 -8.370 1.00 17.83 195 ARG A N 1
ATOM 1415 C CA . ARG A 1 195 ? 8.412 5.463 -7.322 1.00 17.17 195 ARG A CA 1
ATOM 1416 C C . ARG A 1 195 ? 8.678 4.510 -6.157 1.00 18.08 195 ARG A C 1
ATOM 1417 O O . ARG A 1 195 ? 7.808 3.720 -5.793 1.00 17.89 195 ARG A O 1
ATOM 1425 N N . ILE A 1 196 ? 9.878 4.580 -5.577 1.00 18.73 196 ILE A N 1
ATOM 1426 C CA . ILE A 1 196 ? 10.203 3.772 -4.411 1.00 19.25 196 ILE A CA 1
ATOM 1427 C C . ILE A 1 196 ? 10.660 4.609 -3.233 1.00 19.55 196 ILE A C 1
ATOM 1428 O O . ILE A 1 196 ? 11.449 5.566 -3.404 1.00 20.80 196 ILE A O 1
ATOM 1433 N N . LEU A 1 197 ? 10.190 4.259 -2.038 1.00 19.76 197 LEU A N 1
ATOM 1434 C CA . LEU A 1 197 ? 10.566 4.985 -0.809 1.00 20.37 197 LEU A CA 1
ATOM 1435 C C . LEU A 1 197 ? 11.482 4.073 -0.045 1.00 21.15 197 LEU A C 1
ATOM 1436 O O . LEU A 1 197 ? 11.102 2.938 0.274 1.00 19.88 197 LEU A O 1
ATOM 1449 N N . GLY A 1 199 ? 13.018 4.718 3.110 1.00 23.90 199 GLY A N 1
ATOM 1450 C CA . GLY A 1 199 ? 13.161 5.571 4.273 1.00 26.62 199 GLY A CA 1
ATOM 1451 C C . GLY A 1 199 ? 13.788 4.882 5.455 1.00 28.02 199 GLY A C 1
ATOM 1452 O O . GLY A 1 199 ? 13.246 4.942 6.537 1.00 31.39 199 GLY A O 1
ATOM 1453 N N . TYR A 1 200 ? 14.896 4.183 5.250 1.00 29.10 200 TYR A N 1
ATOM 1454 C CA . TYR A 1 200 ? 15.602 3.461 6.310 1.00 29.43 200 TYR A CA 1
ATOM 1455 C C . TYR A 1 200 ? 16.978 4.145 6.396 1.00 29.93 200 TYR A C 1
ATOM 1456 O O . TYR A 1 200 ? 17.475 4.644 5.376 1.00 29.85 200 TYR A O 1
ATOM 1465 N N . VAL A 1 201 ? 17.576 4.198 7.581 1.00 28.85 201 VAL A N 1
ATOM 1466 C CA . VAL A 1 201 ? 18.840 4.932 7.739 1.00 30.48 201 VAL A CA 1
ATOM 1467 C C . VAL A 1 201 ? 20.045 4.061 8.112 1.00 30.18 201 VAL A C 1
ATOM 1468 O O . VAL A 1 201 ? 21.134 4.566 8.358 1.00 32.49 201 VAL A O 1
ATOM 1472 N N . VAL A 1 202 ? 19.853 2.754 8.166 1.00 29.08 202 VAL A N 1
ATOM 1473 C CA . VAL A 1 202 ? 20.904 1.870 8.630 1.00 27.93 202 VAL A CA 1
ATOM 1474 C C . VAL A 1 202 ? 21.457 1.116 7.425 1.00 26.87 202 VAL A C 1
ATOM 1475 O O . VAL A 1 202 ? 20.811 0.189 6.908 1.00 26.59 202 VAL A O 1
ATOM 1479 N N . ARG A 1 203 ? 22.624 1.557 6.954 1.00 25.73 203 ARG A N 1
ATOM 1480 C CA . ARG A 1 203 ? 23.3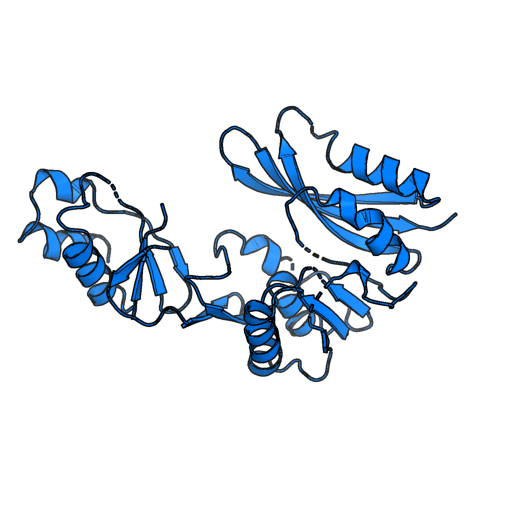32 0.913 5.834 1.00 25.26 203 ARG A CA 1
ATOM 1481 C C . ARG A 1 203 ? 22.340 0.572 4.705 1.00 24.08 203 ARG A C 1
ATOM 1482 O O . ARG A 1 203 ? 22.251 -0.567 4.255 1.00 23.16 203 ARG A O 1
ATOM 1490 N N . THR A 1 204 ? 21.598 1.594 4.270 1.00 24.17 204 THR A N 1
ATOM 1491 C CA . THR A 1 204 ? 20.492 1.469 3.313 1.00 23.40 204 THR A CA 1
ATOM 1492 C C . THR A 1 204 ? 20.916 0.939 1.919 1.00 23.75 204 THR A C 1
ATOM 1493 O O . THR A 1 204 ? 20.125 0.328 1.186 1.00 22.88 204 THR A O 1
ATOM 1497 N N . HIS A 1 205 ? 22.180 1.171 1.584 1.00 24.07 205 HIS A N 1
ATOM 1498 C CA . HIS A 1 205 ? 22.816 0.605 0.386 1.00 24.43 205 HIS A CA 1
ATOM 1499 C C . HIS A 1 205 ? 22.642 -0.915 0.214 1.00 24.01 205 HIS A C 1
ATOM 1500 O O . HIS A 1 205 ? 22.569 -1.412 -0.920 1.00 25.01 205 HIS A O 1
ATOM 1507 N N . GLU A 1 206 ? 22.514 -1.650 1.317 1.00 23.11 206 GLU A N 1
ATOM 1508 C CA . GLU A 1 206 ? 22.346 -3.109 1.277 1.00 23.30 206 GLU A CA 1
ATOM 1509 C C . GLU A 1 206 ? 21.032 -3.524 0.605 1.00 22.86 206 GLU A C 1
ATOM 1510 O O . GLU A 1 206 ? 20.847 -4.672 0.186 1.00 22.31 206 GLU A O 1
ATOM 1516 N N . PHE A 1 207 ? 20.112 -2.581 0.486 1.00 22.74 207 PHE A N 1
ATOM 1517 C CA . PHE A 1 207 ? 18.812 -2.884 -0.102 1.00 22.40 207 PHE A CA 1
ATOM 1518 C C . PHE A 1 207 ? 18.654 -2.375 -1.516 1.00 21.89 207 PHE A C 1
ATOM 1519 O O . PHE A 1 207 ? 17.599 -2.555 -2.109 1.00 21.89 207 PHE A O 1
ATOM 1527 N N . ILE A 1 208 ? 19.681 -1.706 -2.046 1.00 21.86 208 ILE A N 1
ATOM 1528 C CA . ILE A 1 208 ? 19.656 -1.217 -3.430 1.00 21.04 208 ILE A CA 1
ATOM 1529 C C . ILE A 1 208 ? 19.332 -2.311 -4.475 1.00 21.81 208 ILE A C 1
ATOM 1530 O O . ILE A 1 208 ? 18.496 -2.075 -5.346 1.00 22.47 208 ILE A O 1
ATOM 1535 N N . PRO A 1 209 ? 19.995 -3.499 -4.419 1.00 21.70 209 PRO A N 1
ATOM 1536 C CA . PRO A 1 209 ? 19.660 -4.493 -5.454 1.00 21.49 209 PRO A CA 1
ATOM 1537 C C . PRO A 1 209 ? 18.164 -4.830 -5.505 1.00 21.51 209 PRO A C 1
ATOM 1538 O O . PRO A 1 209 ? 17.619 -4.976 -6.584 1.00 21.24 209 PRO A O 1
ATOM 1542 N N . LYS A 1 210 ? 17.522 -4.976 -4.347 1.00 21.75 210 LYS A N 1
ATOM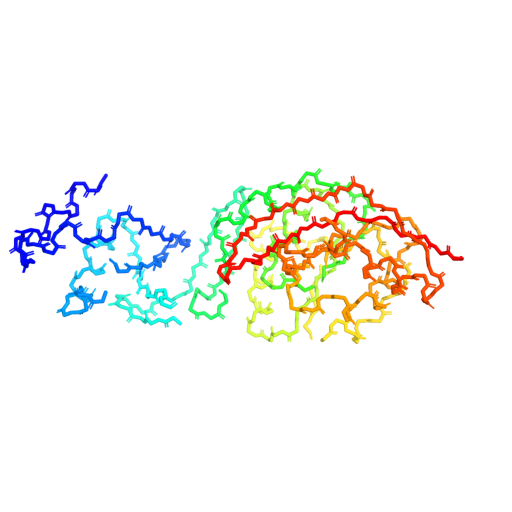 1543 C CA . LYS A 1 210 ? 16.075 -5.242 -4.293 1.00 21.80 210 LYS A CA 1
ATOM 1544 C C . LYS A 1 210 ? 15.252 -4.046 -4.855 1.00 21.29 210 LYS A C 1
ATOM 1545 O O . LYS A 1 210 ? 14.323 -4.248 -5.620 1.00 19.55 210 LYS A O 1
ATOM 1551 N N . ALA A 1 211 ? 15.633 -2.820 -4.490 1.00 20.03 211 ALA A N 1
ATOM 1552 C CA . ALA A 1 211 ? 14.986 -1.629 -5.048 1.00 20.85 211 ALA A CA 1
ATOM 1553 C C . ALA A 1 211 ? 15.010 -1.600 -6.581 1.00 21.14 211 ALA A C 1
ATOM 1554 O O . ALA A 1 211 ? 13.991 -1.325 -7.215 1.00 21.64 211 ALA A O 1
ATOM 1556 N N . LEU A 1 212 ? 16.180 -1.861 -7.159 1.00 21.05 212 LEU A N 1
ATOM 1557 C CA . LEU A 1 212 ? 16.347 -1.886 -8.616 1.00 21.54 212 LEU A CA 1
ATOM 1558 C C . LEU A 1 212 ? 15.450 -2.938 -9.292 1.00 21.68 212 LEU A C 1
ATOM 1559 O O . LEU A 1 212 ? 14.970 -2.719 -10.391 1.00 21.07 212 LEU A O 1
ATOM 1564 N N . SER A 1 213 ? 15.257 -4.081 -8.636 1.00 21.79 213 SER A N 1
ATOM 1565 C CA . SER A 1 213 ? 14.399 -5.150 -9.168 1.00 21.92 213 SER A CA 1
ATOM 1566 C C . SER A 1 213 ? 12.916 -4.731 -9.129 1.00 21.88 213 SER A C 1
ATOM 1567 O O . SER A 1 213 ? 12.183 -4.956 -10.108 1.00 22.50 213 SER A O 1
ATOM 1570 N N . ILE A 1 214 ? 12.482 -4.119 -8.021 1.00 20.40 214 ILE A N 1
ATOM 1571 C CA . ILE A 1 214 ? 11.106 -3.619 -7.894 1.00 19.88 214 ILE A CA 1
ATOM 1572 C C . ILE A 1 214 ? 10.802 -2.472 -8.901 1.00 20.13 214 ILE A C 1
ATOM 1573 O O . ILE A 1 214 ? 9.674 -2.358 -9.418 1.00 19.62 214 ILE A O 1
ATOM 1578 N N . ALA A 1 215 ? 11.795 -1.609 -9.121 1.00 19.27 215 ALA A N 1
ATOM 1579 C CA . ALA A 1 215 ? 11.623 -0.400 -9.944 1.00 20.05 215 ALA A CA 1
ATOM 1580 C C . ALA A 1 215 ? 11.314 -0.702 -11.400 1.00 19.42 215 ALA A C 1
ATOM 1581 O O . ALA A 1 215 ? 11.855 -1.641 -11.962 1.00 19.16 215 ALA A O 1
ATOM 1583 N N . LYS A 1 216 ? 10.490 0.138 -12.012 1.00 19.57 216 LYS A N 1
ATOM 1584 C CA . LYS A 1 216 ? 10.398 0.179 -13.482 1.00 20.92 216 LYS A CA 1
ATOM 1585 C C . LYS A 1 216 ? 11.588 0.978 -14.011 1.00 21.62 216 LYS A C 1
ATOM 1586 O O . LYS A 1 216 ? 12.191 1.755 -13.274 1.00 21.30 216 LYS A O 1
ATOM 1592 N N . ASP A 1 217 ? 11.934 0.777 -15.282 1.00 22.32 217 ASP A N 1
ATOM 1593 C CA . ASP A 1 217 ? 12.834 1.702 -15.971 1.00 23.45 217 ASP A CA 1
ATOM 1594 C C . ASP A 1 217 ? 12.312 3.168 -15.865 1.00 23.15 217 ASP A C 1
ATOM 1595 O O . ASP A 1 217 ? 11.136 3.443 -16.112 1.00 22.48 217 ASP A O 1
ATOM 1600 N N . GLY A 1 218 ? 13.176 4.083 -15.423 1.00 22.80 218 GLY A N 1
ATOM 1601 C CA . GLY A 1 218 ? 12.810 5.487 -15.260 1.00 22.80 218 GLY A CA 1
ATOM 1602 C C . GLY A 1 218 ? 12.258 5.836 -13.871 1.00 23.27 218 GLY A C 1
ATOM 1603 O O . GLY A 1 218 ? 11.796 6.962 -13.654 1.00 23.06 218 GLY A O 1
ATOM 1604 N N . ALA A 1 219 ? 12.260 4.871 -12.947 1.00 22.77 219 ALA A N 1
ATOM 1605 C CA . ALA A 1 219 ? 11.607 5.066 -11.651 1.00 22.88 219 ALA A CA 1
ATOM 1606 C C . ALA A 1 219 ? 12.406 6.016 -10.792 1.00 23.53 219 ALA A C 1
ATOM 1607 O O . ALA A 1 219 ? 13.635 6.099 -10.923 1.00 23.36 219 ALA A O 1
ATOM 1609 N N . ILE A 1 220 ? 11.696 6.716 -9.907 1.00 23.79 220 ILE A N 1
ATOM 1610 C CA . ILE A 1 220 ? 12.311 7.595 -8.932 1.00 23.89 220 ILE A CA 1
ATOM 1611 C C . ILE A 1 220 ? 12.382 6.858 -7.613 1.00 24.27 220 ILE A C 1
ATOM 1612 O O . ILE A 1 220 ? 11.385 6.250 -7.168 1.00 24.64 220 ILE A O 1
ATOM 1617 N N . ILE A 1 221 ? 13.544 6.950 -6.972 1.00 23.90 221 ILE A N 1
ATOM 1618 C CA . ILE A 1 221 ? 13.804 6.320 -5.687 1.00 23.44 221 ILE A CA 1
ATOM 1619 C C . ILE A 1 221 ? 14.181 7.427 -4.724 1.00 23.60 221 ILE A C 1
ATOM 1620 O O . ILE A 1 221 ? 14.997 8.294 -5.069 1.00 23.25 221 ILE A O 1
ATOM 1625 N N . HIS A 1 222 ? 13.556 7.425 -3.546 1.00 22.17 222 HIS A N 1
ATOM 1626 C CA . HIS A 1 222 ? 13.885 8.382 -2.487 1.00 22.79 222 HIS A CA 1
ATOM 1627 C C . HIS A 1 222 ? 14.675 7.600 -1.487 1.00 21.61 222 HIS A C 1
ATOM 1628 O O . HIS A 1 222 ? 14.130 6.818 -0.724 1.00 21.68 222 HIS A O 1
ATOM 1635 N N . TYR A 1 223 ? 15.982 7.787 -1.566 1.00 21.51 223 TYR A N 1
ATOM 1636 C CA . TYR A 1 223 ? 16.970 6.986 -0.864 1.00 21.41 223 TYR A CA 1
ATOM 1637 C C . TYR A 1 223 ? 17.449 7.739 0.357 1.00 21.56 223 TYR A C 1
ATOM 1638 O O . TYR A 1 223 ? 18.176 8.743 0.229 1.00 22.39 223 TYR A O 1
ATOM 1647 N N . HIS A 1 224 ? 17.077 7.257 1.540 1.00 21.42 224 HIS A N 1
ATOM 1648 C CA . HIS A 1 224 ? 17.578 7.846 2.787 1.00 22.53 224 HIS A CA 1
ATOM 1649 C C . HIS A 1 224 ? 18.859 7.116 3.184 1.00 24.52 224 HIS A C 1
ATOM 1650 O O . HIS A 1 224 ? 19.016 5.938 2.848 1.00 25.35 224 HIS A O 1
ATOM 1657 N N . ASN A 1 225 ? 19.766 7.786 3.898 1.00 25.36 225 ASN A N 1
ATOM 1658 C CA . ASN A 1 225 ? 20.885 7.103 4.543 1.00 27.44 225 ASN A CA 1
ATOM 1659 C C . ASN A 1 225 ? 21.533 8.024 5.555 1.00 27.98 225 ASN A C 1
ATOM 1660 O O . ASN A 1 225 ? 21.221 9.232 5.612 1.00 27.72 225 ASN A O 1
ATOM 1665 N N . THR A 1 226 ? 22.411 7.441 6.368 1.00 28.57 226 THR A N 1
ATOM 1666 C CA . THR A 1 226 ? 23.192 8.153 7.373 1.00 30.18 226 THR A CA 1
ATOM 1667 C C . THR A 1 226 ? 24.594 8.222 6.828 1.00 30.67 226 THR A C 1
ATOM 1668 O O . THR A 1 226 ? 25.174 7.182 6.476 1.00 31.19 226 THR A O 1
ATOM 1672 N N . VAL A 1 227 ? 25.160 9.425 6.767 1.00 30.70 227 VAL A N 1
ATOM 1673 C CA . VAL A 1 227 ? 26.495 9.593 6.186 1.00 30.43 227 VAL A CA 1
ATOM 1674 C C . VAL A 1 227 ? 27.428 10.439 7.065 1.00 29.95 227 VAL A C 1
ATOM 1675 O O . VAL A 1 227 ? 27.031 11.496 7.584 1.00 29.65 227 VAL A O 1
ATOM 1679 N N . PRO A 1 228 ? 28.665 9.959 7.269 1.00 29.51 228 PRO A N 1
ATOM 1680 C CA . PRO A 1 228 ? 29.616 10.801 7.994 1.00 29.60 228 PRO A CA 1
ATOM 1681 C C . PRO A 1 228 ? 29.891 12.089 7.201 1.00 29.30 228 PRO A C 1
ATOM 1682 O O . PRO A 1 228 ? 30.068 12.026 5.981 1.00 29.01 228 PRO A O 1
ATOM 1686 N N . GLU A 1 229 ? 29.877 13.230 7.894 1.00 29.24 229 GLU A N 1
ATOM 1687 C CA . GLU A 1 229 ? 30.211 14.543 7.314 1.00 29.64 229 GLU A CA 1
ATOM 1688 C C . GLU A 1 229 ? 31.427 14.558 6.384 1.00 29.76 229 GLU A C 1
ATOM 1689 O O . GLU A 1 229 ? 31.359 15.097 5.281 1.00 30.16 229 GLU A O 1
ATOM 1695 N N . LYS A 1 230 ? 32.533 13.989 6.857 1.00 29.49 230 LYS A N 1
ATOM 1696 C CA . LYS A 1 230 ? 33.813 13.971 6.125 1.00 29.70 230 LYS A CA 1
ATOM 1697 C C . LYS A 1 230 ? 33.720 13.353 4.723 1.00 29.37 230 LYS A C 1
ATOM 1698 O O . LYS A 1 230 ? 34.486 13.720 3.836 1.00 29.30 230 LYS A O 1
ATOM 1704 N N . LEU A 1 231 ? 32.766 12.443 4.521 1.00 28.87 231 LEU A N 1
ATOM 1705 C CA . LEU A 1 231 ? 32.614 11.772 3.225 1.00 28.60 231 LEU A CA 1
ATOM 1706 C C . LEU A 1 231 ? 31.710 12.540 2.247 1.00 28.57 231 LEU A C 1
ATOM 1707 O O . LEU A 1 231 ? 31.622 12.193 1.062 1.00 28.40 231 LEU A O 1
ATOM 1720 N N . PRO A 1 233 ? 30.353 15.864 -0.043 1.00 28.86 233 PRO A N 1
ATOM 1721 C CA . PRO A 1 233 ? 29.115 15.451 -0.708 1.00 28.76 233 PRO A CA 1
ATOM 1722 C C . PRO A 1 233 ? 29.276 14.217 -1.616 1.00 28.37 233 PRO A C 1
ATOM 1723 O O . PRO A 1 233 ? 28.333 13.848 -2.317 1.00 27.96 233 PRO A O 1
ATOM 1727 N N . ARG A 1 234 ? 30.449 13.588 -1.606 1.00 27.41 234 ARG A N 1
ATOM 1728 C CA . ARG A 1 234 ? 30.706 12.445 -2.487 1.00 27.53 234 ARG A CA 1
ATOM 1729 C C . ARG A 1 234 ? 29.773 11.264 -2.172 1.00 26.56 234 ARG A C 1
ATOM 1730 O O . ARG A 1 234 ? 29.146 10.693 -3.061 1.00 26.09 234 ARG A O 1
ATOM 1738 N N . GLU A 1 235 ? 29.709 10.912 -0.898 1.00 26.27 235 GLU A N 1
ATOM 1739 C CA . GLU A 1 235 ? 28.786 9.917 -0.405 1.00 26.16 235 GLU A CA 1
ATOM 1740 C C . GLU A 1 235 ? 27.535 10.656 0.088 1.00 26.67 235 GLU A C 1
ATOM 1741 O O . GLU A 1 235 ? 27.643 11.816 0.510 1.00 25.50 235 GLU A O 1
ATOM 1747 N N . PRO A 1 236 ? 26.359 9.979 0.060 1.00 26.28 236 PRO A N 1
ATOM 1748 C CA . PRO A 1 236 ? 26.241 8.555 -0.316 1.00 26.16 236 PRO A CA 1
ATOM 1749 C C . PRO A 1 236 ? 25.915 8.283 -1.804 1.00 26.00 236 PRO A C 1
ATOM 1750 O O . PRO A 1 236 ? 25.702 7.128 -2.182 1.00 25.38 236 PRO A O 1
ATOM 1754 N N . PHE A 1 237 ? 25.887 9.308 -2.653 1.00 25.36 237 PHE A N 1
ATOM 1755 C CA . PHE A 1 237 ? 25.678 9.036 -4.081 1.00 25.50 237 PHE A CA 1
ATOM 1756 C C . PHE A 1 237 ? 26.749 8.105 -4.710 1.00 25.64 237 PHE A C 1
ATOM 1757 O O . PHE A 1 237 ? 26.408 7.240 -5.518 1.00 24.57 237 PHE A O 1
ATOM 1765 N N . GLU A 1 238 ? 28.025 8.294 -4.373 1.00 25.50 238 GLU A N 1
ATOM 1766 C CA . GLU A 1 238 ? 29.062 7.464 -5.000 1.00 27.04 238 GLU A CA 1
ATOM 1767 C C . GLU A 1 238 ? 28.858 5.966 -4.780 1.00 26.72 238 GLU A C 1
ATOM 1768 O O . GLU A 1 238 ? 29.032 5.183 -5.713 1.00 27.03 238 GLU A O 1
ATOM 1774 N N . THR A 1 239 ? 28.527 5.567 -3.553 1.00 26.69 239 THR A N 1
ATOM 1775 C CA . THR A 1 239 ? 28.227 4.162 -3.283 1.00 26.88 239 THR A CA 1
ATOM 1776 C C . THR A 1 239 ? 26.955 3.712 -4.034 1.00 26.94 239 THR A C 1
ATOM 1777 O O . THR A 1 239 ? 26.941 2.653 -4.661 1.00 26.98 239 THR A O 1
ATOM 1781 N N . PHE A 1 240 ? 25.907 4.528 -4.019 1.00 26.46 240 PHE A N 1
ATOM 1782 C CA . PHE A 1 240 ? 24.668 4.149 -4.708 1.00 26.29 240 PHE A CA 1
ATOM 1783 C C . PHE A 1 240 ? 24.915 3.879 -6.215 1.00 26.48 240 PHE A C 1
ATOM 1784 O O . PHE A 1 240 ? 24.410 2.909 -6.786 1.00 26.17 240 PHE A O 1
ATOM 1792 N N . LYS A 1 241 ? 25.664 4.777 -6.840 1.00 26.05 241 LYS A N 1
ATOM 1793 C CA . LYS A 1 241 ? 25.992 4.727 -8.252 1.00 26.48 241 LYS A CA 1
ATOM 1794 C C . LYS A 1 241 ? 26.809 3.473 -8.570 1.00 26.20 241 LYS A C 1
ATOM 1795 O O . LYS A 1 241 ? 26.480 2.744 -9.513 1.00 25.80 241 LYS A O 1
ATOM 1801 N N . ARG A 1 242 ? 27.835 3.201 -7.766 1.00 25.94 242 ARG A N 1
ATOM 1802 C CA . ARG A 1 242 ? 28.716 2.024 -8.001 1.00 26.35 242 ARG A CA 1
ATOM 1803 C C . ARG A 1 242 ? 27.942 0.708 -7.868 1.00 26.63 242 ARG A C 1
ATOM 1804 O O . ARG A 1 242 ? 28.149 -0.219 -8.662 1.00 26.37 242 ARG A O 1
ATOM 1812 N N . ILE A 1 243 ? 27.035 0.626 -6.882 1.00 26.36 243 ILE A N 1
ATOM 1813 C CA . ILE A 1 243 ? 26.254 -0.607 -6.703 1.00 26.22 243 ILE A CA 1
ATOM 1814 C C . ILE A 1 243 ? 25.300 -0.789 -7.880 1.00 26.47 243 ILE A C 1
ATOM 1815 O O . ILE A 1 243 ? 25.184 -1.886 -8.432 1.00 26.89 243 ILE A O 1
ATOM 1820 N N . THR A 1 244 ? 24.650 0.305 -8.270 1.00 26.46 244 THR A N 1
ATOM 1821 C CA . THR A 1 244 ? 23.715 0.340 -9.388 1.00 27.29 244 THR A CA 1
ATOM 1822 C C . THR A 1 244 ? 24.371 -0.136 -10.683 1.00 28.01 244 THR A C 1
ATOM 1823 O O . THR A 1 244 ? 23.830 -1.001 -11.369 1.00 28.44 244 THR A O 1
ATOM 1827 N N . LYS A 1 245 ? 25.550 0.399 -11.001 1.00 29.11 245 LYS A N 1
ATOM 1828 C CA . LYS A 1 245 ? 26.260 -0.012 -12.210 1.00 29.76 245 LYS A CA 1
ATOM 1829 C C . LYS A 1 245 ? 26.668 -1.490 -12.156 1.00 30.09 245 LYS A C 1
ATOM 1830 O O . LYS A 1 245 ? 26.608 -2.181 -13.172 1.00 29.82 245 LYS A O 1
ATOM 1836 N N . GLU A 1 246 ? 27.055 -1.969 -10.972 1.00 30.42 246 GLU A N 1
ATOM 1837 C CA . GLU A 1 246 ? 27.444 -3.375 -10.796 1.00 31.53 246 GLU A CA 1
ATOM 1838 C C . GLU A 1 246 ? 26.318 -4.328 -11.168 1.00 31.47 246 GLU A C 1
ATOM 1839 O O . GLU A 1 246 ? 26.568 -5.406 -11.703 1.00 31.41 246 GLU A O 1
ATOM 1845 N N . TYR A 1 247 ? 25.084 -3.921 -10.873 1.00 31.57 247 TYR A N 1
ATOM 1846 C CA . TYR A 1 247 ? 23.897 -4.726 -11.149 1.00 31.72 247 TYR A CA 1
ATOM 1847 C C . TYR A 1 247 ? 23.339 -4.476 -12.566 1.00 32.12 247 TYR A C 1
ATOM 1848 O O . TYR A 1 247 ? 22.280 -4.986 -12.933 1.00 31.71 247 TYR A O 1
ATOM 1857 N N . GLY A 1 248 ? 24.090 -3.720 -13.370 1.00 32.66 248 GLY A N 1
ATOM 1858 C CA . GLY A 1 248 ? 23.718 -3.440 -14.759 1.00 33.62 248 GLY A CA 1
ATOM 1859 C C . GLY A 1 248 ? 22.660 -2.348 -14.939 1.00 34.44 248 GLY A C 1
ATOM 1860 O O . GLY A 1 248 ? 21.908 -2.367 -15.926 1.00 35.02 248 GLY A O 1
ATOM 1861 N N . TYR A 1 249 ? 22.596 -1.409 -13.992 1.00 33.80 249 TYR A N 1
ATOM 1862 C CA . TYR A 1 249 ? 21.714 -0.243 -14.090 1.00 34.04 249 TYR A CA 1
ATOM 1863 C C . TYR A 1 249 ? 22.504 1.073 -14.184 1.00 33.48 249 TYR A C 1
ATOM 1864 O O . TYR A 1 249 ? 23.672 1.122 -13.801 1.00 33.33 249 TYR A O 1
ATOM 1873 N N . ASP A 1 250 ? 21.855 2.134 -14.672 1.00 32.46 250 ASP A N 1
ATOM 1874 C CA . ASP A 1 250 ? 22.372 3.498 -14.498 1.00 31.94 250 ASP A CA 1
ATOM 1875 C C . ASP A 1 250 ? 21.483 4.367 -13.589 1.00 31.36 250 ASP A C 1
ATOM 1876 O O . ASP A 1 250 ? 20.301 4.052 -13.351 1.00 30.42 250 ASP A O 1
ATOM 1881 N N . VAL A 1 251 ? 22.057 5.459 -13.094 1.00 30.55 251 VAL A N 1
ATOM 1882 C CA . VAL A 1 251 ? 21.336 6.320 -12.168 1.00 30.29 251 VAL A CA 1
ATOM 1883 C C . VAL A 1 251 ? 21.667 7.790 -12.363 1.00 30.20 251 VAL A C 1
ATOM 1884 O O . VAL A 1 251 ? 22.830 8.141 -12.549 1.00 29.89 251 VAL A O 1
ATOM 1888 N N . GLU A 1 252 ? 20.621 8.621 -12.333 1.00 29.59 252 GLU A N 1
ATOM 1889 C CA . GLU A 1 252 ? 20.713 10.077 -12.384 1.00 30.39 252 GLU A CA 1
ATOM 1890 C C . GLU A 1 252 ? 20.191 10.695 -11.054 1.00 30.57 252 GLU A C 1
ATOM 1891 O O . GLU A 1 252 ? 19.113 10.325 -10.522 1.00 29.65 252 GLU A O 1
ATOM 1897 N N . LYS A 1 253 ? 20.980 11.598 -10.483 1.00 30.61 253 LYS A N 1
ATOM 1898 C CA . LYS A 1 253 ? 20.615 12.233 -9.211 1.00 30.77 253 LYS A CA 1
ATOM 1899 C C . LYS A 1 253 ? 19.845 13.524 -9.481 1.00 29.97 253 LYS A C 1
ATOM 1900 O O . LYS A 1 253 ? 20.345 14.409 -10.185 1.00 30.27 253 LYS A O 1
ATOM 1906 N N . LEU A 1 254 ? 18.628 13.618 -8.958 1.00 28.91 254 LEU A N 1
ATOM 1907 C CA . LEU A 1 254 ? 17.791 14.796 -9.188 1.00 28.54 254 LEU A CA 1
ATOM 1908 C C . LEU A 1 254 ? 17.912 15.818 -8.063 1.00 28.26 254 LEU A C 1
ATOM 1909 O O . LEU A 1 254 ? 17.820 17.014 -8.293 1.00 27.49 254 LEU A O 1
ATOM 1914 N N . ASN A 1 255 ? 18.075 15.341 -6.836 1.00 27.82 255 ASN A N 1
ATOM 1915 C CA . ASN A 1 255 ? 18.028 16.234 -5.685 1.00 28.17 255 ASN A CA 1
ATOM 1916 C C . ASN A 1 255 ? 18.735 15.571 -4.529 1.00 27.49 255 ASN A C 1
ATOM 1917 O O . ASN A 1 255 ? 18.838 14.348 -4.479 1.00 26.12 255 ASN A O 1
ATOM 1922 N N . GLU A 1 256 ? 19.239 16.388 -3.616 1.00 27.13 256 GLU A N 1
ATOM 1923 C CA . GLU A 1 256 ? 19.722 15.892 -2.348 1.00 28.38 256 GLU A CA 1
ATOM 1924 C C . GLU A 1 256 ? 19.385 16.892 -1.261 1.00 28.40 256 GLU A C 1
ATOM 1925 O O . GLU A 1 256 ? 19.614 18.094 -1.418 1.00 28.11 256 GLU A O 1
ATOM 1931 N N . LEU A 1 257 ? 18.843 16.388 -0.159 1.00 28.43 257 LEU A N 1
ATOM 1932 C CA . LEU A 1 257 ? 18.532 17.228 0.982 1.00 28.94 257 LEU A CA 1
ATOM 1933 C C . LEU A 1 257 ? 19.093 16.607 2.255 1.00 29.28 257 LEU A C 1
ATOM 1934 O O . LEU A 1 257 ? 19.093 15.380 2.421 1.00 29.14 257 LEU A O 1
ATOM 1939 N N . LYS A 1 258 ? 19.567 17.461 3.149 1.00 29.31 258 LYS A N 1
ATOM 1940 C CA . LYS A 1 258 ? 19.945 17.046 4.486 1.00 30.40 258 LYS A CA 1
ATOM 1941 C C . LYS A 1 258 ? 18.684 17.090 5.338 1.00 30.70 258 LYS A C 1
ATOM 1942 O O . LYS A 1 258 ? 17.919 18.053 5.260 1.00 30.56 258 LYS A O 1
ATOM 1948 N N . ILE A 1 259 ? 18.462 16.068 6.157 1.00 31.22 259 ILE A N 1
ATOM 1949 C CA . ILE A 1 259 ? 17.305 16.086 7.050 1.00 31.63 259 ILE A CA 1
ATOM 1950 C C . ILE A 1 259 ? 17.685 16.434 8.494 1.00 32.99 259 ILE A C 1
ATOM 1951 O O . ILE A 1 259 ? 17.065 17.327 9.069 1.00 33.22 259 ILE A O 1
ATOM 1956 N N . LYS A 1 260 ? 18.708 15.768 9.059 1.00 34.11 260 LYS A N 1
ATOM 1957 C CA . LYS A 1 260 ? 19.201 16.090 10.410 1.00 35.31 260 LYS A CA 1
ATOM 1958 C C . LYS A 1 260 ? 20.618 15.592 10.711 1.00 35.96 260 LYS A C 1
ATOM 1959 O O . LYS A 1 260 ? 21.017 14.537 10.233 1.00 35.98 260 LYS A O 1
ATOM 1965 N N . ARG A 1 261 ? 21.355 16.361 11.522 1.00 37.02 261 ARG A N 1
ATOM 1966 C CA . ARG A 1 261 ? 22.734 16.041 11.929 1.00 37.97 261 ARG A CA 1
ATOM 1967 C C . ARG A 1 261 ? 22.780 15.470 13.339 1.00 38.67 261 ARG A C 1
ATOM 1968 O O . ARG A 1 261 ? 22.098 15.966 14.228 1.00 39.25 261 ARG A O 1
ATOM 1976 N N . TYR A 1 262 ? 23.616 14.450 13.533 1.00 39.67 262 TYR A N 1
ATOM 1977 C CA . TYR A 1 262 ? 23.773 13.764 14.816 1.00 40.23 262 TYR A CA 1
ATOM 1978 C C . TYR A 1 262 ? 25.234 13.722 15.237 1.00 40.53 262 TYR A C 1
ATOM 1979 O O . TYR A 1 262 ? 26.130 13.565 14.404 1.00 40.70 262 TYR A O 1
ATOM 1988 N N . ALA A 1 263 ? 25.457 13.844 16.541 1.00 40.66 263 ALA A N 1
ATOM 1989 C CA . ALA A 1 263 ? 26.746 13.540 17.143 1.00 40.95 263 ALA A CA 1
ATOM 1990 C C . ALA A 1 263 ? 27.233 12.158 16.674 1.00 40.93 263 ALA A C 1
ATOM 1991 O O . ALA A 1 263 ? 26.429 11.225 16.550 1.00 41.36 263 ALA A O 1
ATOM 1993 N N . PRO A 1 264 ? 28.541 12.033 16.373 1.00 40.60 264 PRO A N 1
ATOM 1994 C CA . PRO A 1 264 ? 29.524 13.123 16.418 1.00 40.09 264 PRO A CA 1
ATOM 1995 C C . PRO A 1 264 ? 29.359 14.106 15.250 1.00 39.37 264 PRO A C 1
ATOM 1996 O O . PRO A 1 264 ? 29.389 15.325 15.465 1.00 40.08 264 PRO A O 1
ATOM 2000 N N . GLY A 1 265 ? 29.177 13.578 14.040 1.00 37.79 265 GLY A N 1
ATOM 2001 C CA . GLY A 1 265 ? 29.055 14.399 12.829 1.00 36.07 265 GLY A CA 1
ATOM 2002 C C . GLY A 1 265 ? 28.550 13.588 11.647 1.00 34.33 265 GLY A C 1
ATOM 2003 O O . GLY A 1 265 ? 29.245 13.424 10.641 1.00 34.75 265 GLY A O 1
ATOM 2004 N N . VAL A 1 266 ? 27.343 13.054 11.783 1.00 32.65 266 VAL A N 1
ATOM 2005 C CA . VAL A 1 266 ? 26.766 12.199 10.763 1.00 31.16 266 VAL A CA 1
ATOM 2006 C C . VAL A 1 266 ? 25.422 12.798 10.362 1.00 29.67 266 VAL A C 1
ATOM 2007 O O . VAL A 1 266 ? 24.711 13.378 11.198 1.00 29.23 266 VAL A O 1
ATOM 2011 N N . TRP A 1 267 ? 25.090 12.694 9.080 1.00 27.67 267 TRP A N 1
ATOM 2012 C CA . TRP A 1 267 ? 23.875 13.325 8.574 1.00 26.55 267 TRP A CA 1
ATOM 2013 C C . TRP A 1 267 ? 22.865 12.300 8.059 1.00 25.73 267 TRP A C 1
ATOM 2014 O O . TRP A 1 267 ? 23.227 11.365 7.351 1.00 24.87 267 TRP A O 1
ATOM 2025 N N . HIS A 1 268 ? 21.607 12.483 8.446 1.00 24.49 268 HIS A N 1
ATOM 2026 C CA . HIS A 1 268 ? 20.508 11.779 7.822 1.00 23.95 268 HIS A CA 1
ATOM 2027 C C . HIS A 1 268 ? 20.192 12.629 6.597 1.00 23.52 268 HIS A C 1
ATOM 2028 O O . HIS A 1 268 ? 19.857 13.797 6.733 1.00 23.00 268 HIS A O 1
ATOM 2035 N N . VAL A 1 269 ? 20.360 12.054 5.411 1.00 23.91 269 VAL A N 1
ATOM 2036 C CA . VAL A 1 269 ? 20.093 12.739 4.137 1.00 23.64 269 VAL A CA 1
ATOM 2037 C C . VAL A 1 269 ? 19.086 11.950 3.306 1.00 23.41 269 VAL A C 1
ATOM 2038 O O . VAL A 1 269 ? 18.954 10.741 3.482 1.00 23.14 269 VAL A O 1
ATOM 2042 N N . VAL A 1 270 ? 18.379 12.626 2.403 1.00 23.05 270 VAL A N 1
ATOM 2043 C CA . VAL A 1 270 ? 17.559 11.936 1.405 1.00 23.38 270 VAL A CA 1
ATOM 2044 C C . VAL A 1 270 ? 18.055 12.384 0.032 1.00 22.98 270 VAL A C 1
ATOM 2045 O O . VAL A 1 270 ? 18.388 13.552 -0.145 1.00 22.81 270 VAL A O 1
ATOM 2049 N N . LEU A 1 271 ? 18.153 11.441 -0.894 1.00 22.81 271 LEU A N 1
ATOM 2050 C CA . LEU A 1 271 ? 18.540 11.694 -2.303 1.00 23.59 271 LEU A CA 1
ATOM 2051 C C . LEU A 1 271 ? 17.383 11.235 -3.159 1.00 22.56 271 LEU A C 1
ATOM 2052 O O . LEU A 1 271 ? 16.836 10.131 -2.936 1.00 21.95 271 LEU A O 1
ATOM 2057 N N . ASP A 1 272 ? 17.001 12.071 -4.117 1.00 22.71 272 ASP A N 1
ATOM 2058 C CA . ASP A 1 272 ? 16.008 11.694 -5.147 1.00 23.40 272 ASP A CA 1
ATOM 2059 C C . ASP A 1 272 ? 16.733 11.256 -6.401 1.00 24.28 272 ASP A C 1
ATOM 2060 O O . ASP A 1 272 ? 17.450 12.043 -7.022 1.00 24.66 272 ASP A O 1
ATOM 2065 N N . LEU A 1 273 ? 16.566 9.997 -6.761 1.00 25.24 273 LEU A N 1
ATOM 2066 C CA . LEU A 1 273 ? 17.383 9.378 -7.810 1.00 26.54 273 LEU A CA 1
ATOM 2067 C C . LEU A 1 273 ? 16.515 8.755 -8.887 1.00 27.38 273 LEU A C 1
ATOM 2068 O O . LEU A 1 273 ? 15.454 8.178 -8.593 1.00 29.47 273 LEU A O 1
ATOM 2073 N N . ARG A 1 274 ? 16.961 8.834 -10.127 1.00 26.39 274 ARG A N 1
ATOM 2074 C CA . ARG A 1 274 ? 16.234 8.177 -11.194 1.00 26.72 274 ARG A CA 1
ATOM 2075 C C . ARG A 1 274 ? 17.084 7.057 -11.787 1.00 26.39 274 ARG A C 1
ATOM 2076 O O . ARG A 1 274 ? 18.250 7.268 -12.117 1.00 25.70 274 ARG A O 1
ATOM 2084 N N . VAL A 1 275 ? 16.502 5.863 -11.881 1.00 25.95 275 VAL A N 1
ATOM 2085 C CA . VAL A 1 275 ? 17.235 4.682 -12.319 1.00 27.15 275 VAL A CA 1
ATOM 2086 C C . VAL A 1 275 ? 16.778 4.186 -13.694 1.00 28.31 275 VAL A C 1
ATOM 2087 O O . VAL A 1 275 ? 15.599 4.336 -14.067 1.00 28.17 275 VAL A O 1
ATOM 2091 N N . PHE A 1 276 ? 17.730 3.614 -14.432 1.00 28.88 276 PHE A N 1
ATOM 2092 C CA . PHE A 1 276 ? 17.517 3.162 -15.812 1.00 31.57 276 PHE A CA 1
ATOM 2093 C C . PHE A 1 276 ? 18.240 1.827 -16.028 1.00 32.73 276 PHE A C 1
ATOM 2094 O O . PHE A 1 276 ? 19.344 1.641 -15.525 1.00 33.43 276 PHE A O 1
ATOM 2102 N N . LYS A 1 277 ? 17.640 0.914 -16.782 1.00 34.31 277 LYS A N 1
ATOM 2103 C CA . LYS A 1 277 ? 18.320 -0.343 -17.144 1.00 36.27 277 LYS A CA 1
ATOM 2104 C C . LYS A 1 277 ? 19.536 -0.233 -18.110 1.00 36.95 277 LYS A C 1
ATOM 2105 O O . LYS A 1 277 ? 20.000 0.869 -18.434 1.00 37.29 277 LYS A O 1
ATOM 2111 N N . SER A 1 278 ? 20.052 -1.399 -18.531 1.00 38.16 278 SER A N 1
ATOM 2112 C CA . SER A 1 278 ? 21.117 -1.569 -19.569 1.00 38.60 278 SER A CA 1
ATOM 2113 C C . SER A 1 278 ? 22.469 -0.925 -19.252 1.00 38.55 278 SER A C 1
ATOM 2114 O O . SER A 1 278 ? 22.636 -0.301 -18.205 1.00 38.76 278 SER A O 1
#

GO terms:
  GO:0016765 transferase activity, transferring alkyl or aryl (other than methyl) groups (F, IDA)
  GO:0006400 tRNA modification (P, IDA)

Sequence (255 aa):
IKPRIREILSKELPEELVKLLPKRWVRIGDVLLLPLPELEPYKHRIAEVYAEVLGVKTVLRKGYELLYGSDTVTVHVENGIKYKLDVAKIFSPANVKERVRAKVAKPDELVVDFAGIGHLSLPIAVYGKAKVIAIEKDPYTFKFLVENIHLNKVEDRSAYNDNRDFPGENIADRILGYVVRTHEFIPKALSIAKDGAIIHYHNTVPEKLPREPFETFKRITKEYGYDVEKLNELKIKRYAPGVWHVVLDLRVFKS

Radius of gyration: 21.17 Å; Cα contacts (8 Å, |Δi|>4): 506; chains: 1; bounding box: 43×42×65 Å

InterPro domains:
  IPR029063 S-adenosyl-L-methionine-dependent methyltransferase superfamily [G3DSA:3.40.50.150] (87-278)
  IPR029063 S-adenosyl-L-methionine-dependent methyltransferase superfamily [SSF53335] (19-276)
  IPR030382 SAM-dependent methyltransferase TRM5/TYW2-type [PS51684] (30-277)
  IPR030867 tRNA(Phe) (4-demethylwyosine(37)-C(7)) aminocarboxypropyltransferase [MF_01922] (26-276)
  IPR056743 TRM5/TYW2-like, methyltransferase domain [PF02475] (90-251)
  IPR056744 TRM5/TYW2-like, N-terminal domain [PF25133] (10-88)